Protein 2G7G (pdb70)

InterPro domains:
  IPR003012 Tetracycline transcriptional regulator, TetR [PR00400] (24-47)
  IPR003012 Tetracycline transcriptional regulator, TetR [PR00400] (76-95)
  IPR003012 Tetracycline transcriptional regulator, TetR [PR00400] (132-151)
  IPR003012 Tetracycline transcriptional regulator, TetR [PR00400] (183-197)
  IPR004111 Tetracycline repressor TetR, C-terminal [PF02909] (76-198)
  IPR009057 Homedomain-like superfamily [SSF46689] (10-67)
  IPR036271 Tetracyclin repressor-like, C-terminal domain superfamily [SSF48498] (75-203)

B-factor: mean 49.13, std 8.7, range [27.15, 95.24]

Radius of gyration: 20.01 Å; Cα contacts (8 Å, |Δi|>4): 195; chains: 1; bounding box: 58×47×39 Å

Secondary structure (DSSP, 8-state):
--HHHHHHHHHHHHHHHSS---HHHHHTTS-HHHHHTTS-HHHHHHHHHHHHHHTT---GGGGTS-HHHHHHHHHHHHHHHHHT-GGGHHHHHTS----HHHHHHHHHHHHHHHHHT--GGG--HHHHHHHHHHHHHHHHHS--------S-SSSHHHHHHHHS--TTHHHHHHHHHHHHHHHHHHHHHHHHT-

Solvent-accessible surface area: 11442 Å² total

Structure (mmCIF, N/CA/C/O backbone):
data_2G7G
#
_entry.id   2G7G
#
_cell.length_a   99.508
_cell.length_b   99.508
_cell.length_c   40.472
_cell.angle_alpha   90.00
_cell.angle_beta   90.00
_cell.angle_gamma   90.00
#
_symmetry.space_group_name_H-M   'P 41 21 2'
#
loop_
_entity.id
_entity.type
_entity.pdbx_description
1 polymer 'Rha04620, Putative Transcriptional Regulator'
2 non-polymer 'ACETIC ACID'
3 water water
#
loop_
_atom_site.group_PDB
_atom_site.id
_atom_site.type_symbol
_atom_site.label_atom_id
_atom_site.label_alt_id
_atom_site.label_comp_id
_atom_site.label_asym_id
_atom_site.label_entity_id
_atom_site.label_seq_id
_atom_site.pdbx_PDB_ins_code
_atom_site.Cartn_x
_atom_site.Cartn_y
_atom_site.Cartn_z
_atom_site.occupancy
_atom_site.B_iso_or_equiv
_atom_site.auth_seq_id
_atom_site.auth_comp_id
_atom_site.auth_asym_id
_atom_site.auth_atom_id
_atom_site.pdbx_PDB_model_num
ATOM 1 N N . LEU A 1 11 ? 4.915 18.285 24.544 1.00 62.81 9 LEU A N 1
ATOM 2 C CA . LEU A 1 11 ? 4.784 19.106 23.288 1.00 61.99 9 LEU A CA 1
ATOM 3 C C . LEU A 1 11 ? 4.879 20.611 23.527 1.00 61.95 9 LEU A C 1
ATOM 4 O O . LEU A 1 11 ? 3.897 21.286 23.884 1.00 61.37 9 LEU A O 1
ATOM 9 N N . ASP A 1 12 ? 6.074 21.132 23.308 1.00 61.26 10 ASP A N 1
ATOM 10 C CA . ASP A 1 12 ? 6.281 22.553 23.338 1.00 61.77 10 ASP A CA 1
ATOM 11 C C . ASP A 1 12 ? 7.028 22.886 22.066 1.00 60.65 10 ASP A C 1
ATOM 12 O O . ASP A 1 12 ? 7.239 22.011 21.226 1.00 60.35 10 ASP A O 1
ATOM 17 N N . ARG A 1 13 ? 7.446 24.137 21.939 1.00 60.01 11 ARG A N 1
ATOM 18 C CA . ARG A 1 13 ? 8.123 24.609 20.735 1.00 59.71 11 ARG A CA 1
ATOM 19 C C . ARG A 1 13 ? 9.459 23.888 20.533 1.00 59.28 11 ARG A C 1
ATOM 20 O O . ARG A 1 13 ? 9.802 23.489 19.416 1.00 58.33 11 ARG A O 1
ATOM 28 N N . GLU A 1 14 ? 10.191 23.688 21.623 1.00 58.67 12 GLU A N 1
ATOM 29 C CA . GLU A 1 14 ? 11.467 22.988 21.568 1.00 59.32 12 GLU A CA 1
ATOM 30 C C . GLU A 1 14 ? 11.339 21.566 21.016 1.00 57.26 12 GLU A C 1
ATOM 31 O O . GLU A 1 14 ? 12.157 21.153 20.199 1.00 57.20 12 GLU A O 1
ATOM 37 N N . ARG A 1 15 ? 10.325 20.823 21.450 1.00 55.85 13 ARG A N 1
ATOM 38 C CA . ARG A 1 15 ? 10.107 19.444 20.952 1.00 55.44 13 ARG A CA 1
ATOM 39 C C . ARG A 1 15 ? 9.642 19.388 19.461 1.00 53.51 13 ARG A C 1
ATOM 40 O O . ARG A 1 15 ? 9.934 18.429 18.720 1.00 52.51 13 ARG A O 1
ATOM 48 N N . ILE A 1 16 ? 8.904 20.414 19.043 1.00 51.35 14 ILE A N 1
ATOM 49 C CA . ILE A 1 16 ? 8.524 20.554 17.636 1.00 49.50 14 ILE A CA 1
ATOM 50 C C . ILE A 1 16 ? 9.781 20.841 16.830 1.00 48.71 14 ILE A C 1
ATOM 51 O O . ILE A 1 16 ? 10.017 20.209 15.809 1.00 48.34 14 ILE A O 1
ATOM 56 N N . ALA A 1 17 ? 10.586 21.798 17.293 1.00 48.16 15 ALA A N 1
ATOM 57 C CA . ALA A 1 17 ? 11.819 22.175 16.594 1.00 47.68 15 ALA A CA 1
ATOM 58 C C . ALA A 1 17 ? 12.752 20.975 16.399 1.00 48.17 15 ALA 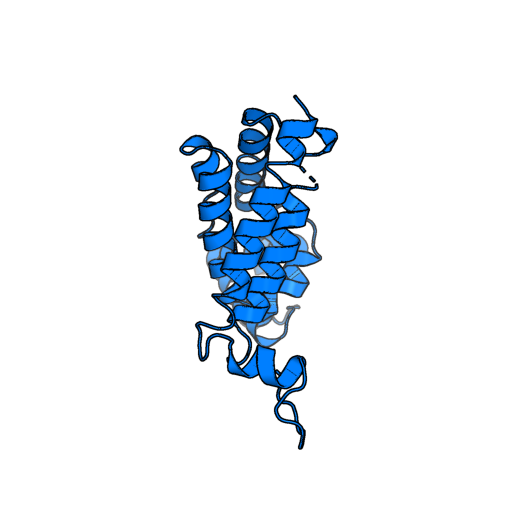A C 1
ATOM 59 O O . ALA A 1 17 ? 13.319 20.774 15.325 1.00 47.18 15 ALA A O 1
ATOM 61 N N . GLU A 1 18 ? 12.874 20.176 17.459 1.00 48.75 16 GLU A N 1
ATOM 62 C CA . GLU A 1 18 ? 13.658 18.947 17.482 1.00 49.32 16 GLU A CA 1
ATOM 63 C C . GLU A 1 18 ? 13.259 17.910 16.434 1.00 47.34 16 GLU A C 1
ATOM 64 O O . GLU A 1 18 ? 14.099 17.421 15.676 1.00 47.33 16 GLU A O 1
ATOM 70 N N . ALA A 1 19 ? 11.992 17.535 16.438 1.00 45.84 17 ALA A N 1
ATOM 71 C CA . ALA A 1 19 ? 11.468 16.533 15.518 1.00 45.28 17 ALA A CA 1
ATOM 72 C C . ALA A 1 19 ? 11.530 17.036 14.073 1.00 44.36 17 ALA A C 1
ATOM 73 O O . ALA A 1 19 ? 11.807 16.273 13.146 1.00 42.99 17 ALA A O 1
ATOM 75 N N . ALA A 1 20 ? 11.264 18.323 13.885 1.00 43.90 18 ALA A N 1
ATOM 76 C CA . ALA A 1 20 ? 11.288 18.894 12.512 1.00 43.42 18 ALA A CA 1
ATOM 77 C C . ALA A 1 20 ? 12.710 18.842 11.917 1.00 43.58 18 ALA A C 1
ATOM 78 O O . ALA A 1 20 ? 12.893 18.430 10.777 1.00 42.93 18 ALA A O 1
ATOM 80 N N . LEU A 1 21 ? 13.702 19.234 12.710 1.00 43.94 19 LEU A N 1
ATOM 81 C CA . LEU A 1 21 ? 15.112 19.196 12.289 1.00 45.66 19 LEU A CA 1
ATOM 82 C C . LEU A 1 21 ? 15.626 17.782 12.012 1.00 46.78 19 LEU A C 1
ATOM 83 O O . LEU A 1 21 ? 16.460 17.586 11.120 1.00 47.70 19 LEU A O 1
ATOM 88 N N . GLU A 1 22 ? 15.143 16.811 12.794 1.00 47.40 20 GLU A N 1
ATOM 89 C CA . GLU A 1 22 ? 15.381 15.400 12.544 1.00 48.03 20 GLU A CA 1
ATOM 90 C C . GLU A 1 22 ? 14.852 14.988 11.165 1.00 46.57 20 GLU A C 1
ATOM 91 O O . GLU A 1 22 ? 15.526 14.272 10.422 1.00 45.94 20 GLU A O 1
ATOM 97 N N . LEU A 1 23 ? 13.635 15.408 10.813 1.00 45.23 21 LEU A N 1
ATOM 98 C CA . LEU A 1 23 ? 13.124 15.091 9.479 1.00 44.49 21 LEU A CA 1
ATOM 99 C C . LEU A 1 23 ? 13.931 15.809 8.393 1.00 43.52 21 LEU A C 1
ATOM 100 O O . LEU A 1 23 ? 14.283 15.233 7.362 1.00 43.71 21 LEU A O 1
ATOM 105 N N . VAL A 1 24 ?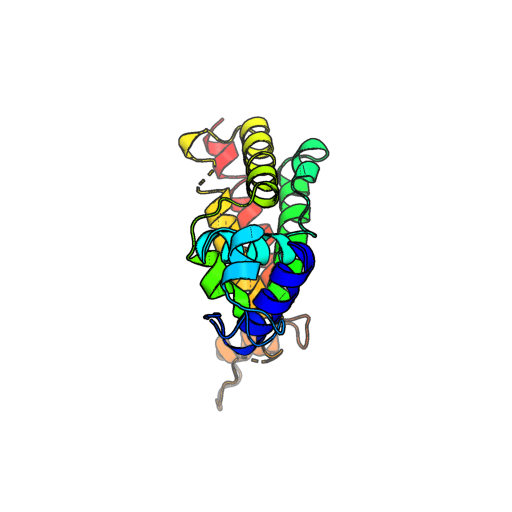 14.225 17.075 8.627 1.00 43.88 22 VAL A N 1
ATOM 106 C CA . VAL A 1 24 ? 15.005 17.842 7.657 1.00 43.26 22 VAL A CA 1
ATOM 107 C C . VAL A 1 24 ? 16.401 17.196 7.477 1.00 44.25 22 VAL A C 1
ATOM 108 O O . VAL A 1 24 ? 16.874 17.100 6.357 1.00 43.98 22 VAL A O 1
ATOM 112 N N . ASP A 1 25 ? 17.017 16.723 8.573 1.00 46.29 23 ASP A N 1
ATOM 113 C CA . ASP A 1 25 ? 18.344 16.037 8.519 1.00 47.82 23 ASP A CA 1
ATOM 114 C C . ASP A 1 25 ? 18.318 14.829 7.591 1.00 48.49 23 ASP A C 1
ATOM 115 O O . ASP A 1 25 ? 19.263 14.573 6.833 1.00 48.66 23 ASP A O 1
ATOM 120 N N . ARG A 1 26 ? 17.223 14.092 7.651 1.00 49.20 24 ARG A N 1
ATOM 121 C CA . ARG A 1 26 ? 17.049 12.896 6.851 1.00 50.51 24 ARG A CA 1
ATOM 122 C C . ARG A 1 26 ? 16.692 13.203 5.405 1.00 50.85 24 ARG A C 1
ATOM 123 O O . ARG A 1 26 ? 17.306 12.629 4.491 1.00 51.45 24 ARG A O 1
ATOM 131 N N . ASP A 1 27 ? 15.731 14.105 5.176 1.00 50.07 25 ASP A N 1
ATOM 132 C CA . ASP A 1 27 ? 15.179 14.288 3.825 1.00 49.73 25 ASP A CA 1
ATOM 133 C C . ASP A 1 27 ? 15.462 15.631 3.152 1.00 49.10 25 ASP A C 1
ATOM 134 O O . ASP A 1 27 ? 15.152 15.786 1.978 1.00 49.26 25 ASP A O 1
ATOM 139 N N . GLY A 1 28 ? 15.970 16.622 3.880 1.00 48.33 26 GLY A N 1
ATOM 140 C CA . GLY A 1 28 ? 16.150 17.970 3.285 1.00 47.51 26 GLY A CA 1
ATOM 141 C C . GLY A 1 28 ? 14.938 18.895 3.386 1.00 47.32 26 GLY A C 1
ATOM 142 O O . GLY A 1 28 ? 15.028 20.091 3.045 1.00 46.68 26 GLY A O 1
ATOM 143 N N . ASP A 1 29 ? 13.808 18.340 3.834 1.00 46.30 27 ASP A N 1
ATOM 144 C CA . ASP A 1 29 ? 12.580 19.101 4.047 1.00 47.53 27 ASP A CA 1
ATOM 145 C C . ASP A 1 29 ? 11.684 18.255 4.941 1.00 47.84 27 ASP A C 1
ATOM 146 O O . ASP A 1 29 ? 12.039 17.117 5.269 1.00 47.15 27 ASP A O 1
ATOM 151 N N . PHE A 1 30 ? 10.540 18.819 5.342 1.00 47.26 28 PHE A N 1
ATOM 152 C CA . PHE A 1 30 ? 9.539 18.103 6.141 1.00 46.55 28 PHE A CA 1
ATOM 153 C C . PHE A 1 30 ? 8.145 18.483 5.631 1.00 46.61 28 PHE A C 1
ATOM 154 O O . PHE A 1 30 ? 7.968 19.526 4.993 1.00 45.97 28 PHE A O 1
ATOM 162 N N A ARG A 1 31 ? 7.168 17.623 5.897 0.50 46.64 29 ARG A N 1
ATOM 163 N N B ARG A 1 31 ? 7.182 17.610 5.917 0.50 46.62 29 ARG A N 1
ATOM 164 C CA A ARG A 1 31 ? 5.763 17.940 5.656 0.50 46.62 29 ARG A CA 1
ATOM 165 C CA B ARG A 1 31 ? 5.761 17.853 5.677 0.50 46.65 29 ARG A CA 1
ATOM 166 C C A ARG A 1 31 ? 5.006 17.871 6.973 0.50 46.10 29 ARG A C 1
ATOM 167 C C B ARG A 1 31 ? 5.058 17.906 7.030 0.50 46.08 29 ARG A C 1
ATOM 168 O O A ARG A 1 31 ? 5.232 16.970 7.783 0.50 45.88 29 ARG A O 1
ATOM 169 O O B ARG A 1 31 ? 5.377 17.124 7.933 0.50 45.78 29 ARG A O 1
ATOM 192 N N . PRO A 1 33 ? 1.993 16.944 8.187 1.00 47.88 31 PRO A N 1
ATOM 193 C CA .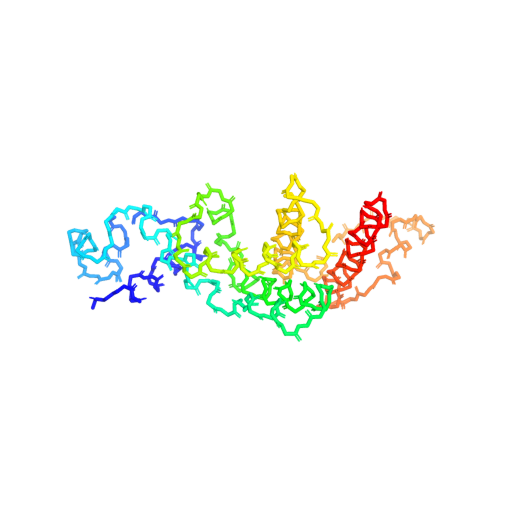 PRO A 1 33 ? 1.406 15.656 8.671 1.00 48.57 31 PRO A CA 1
ATOM 194 C C . PRO A 1 33 ? 2.421 14.625 9.101 1.00 49.41 31 PRO A C 1
ATOM 195 O O . PRO A 1 33 ? 2.188 13.908 10.062 1.00 49.32 31 PRO A O 1
ATOM 199 N N A ASP A 1 34 ? 3.550 14.553 8.399 0.50 50.11 32 ASP A N 1
ATOM 200 N N B ASP A 1 34 ? 3.545 14.549 8.390 0.50 49.93 32 ASP A N 1
ATOM 201 C CA A ASP A 1 34 ? 4.607 13.623 8.769 0.50 50.74 32 ASP A CA 1
ATOM 202 C CA B ASP A 1 34 ? 4.627 13.640 8.759 0.50 50.38 32 ASP A CA 1
ATOM 203 C C A ASP A 1 34 ? 5.278 14.060 10.069 0.50 50.41 32 ASP A C 1
ATOM 204 C C B ASP A 1 34 ? 5.265 14.064 10.072 0.50 50.21 32 ASP A C 1
ATOM 205 O O A ASP A 1 34 ? 5.624 13.224 10.912 0.50 50.39 32 ASP A O 1
ATOM 206 O O B ASP A 1 34 ? 5.579 13.224 10.925 0.50 50.19 32 ASP A O 1
ATOM 215 N N . LEU A 1 35 ? 5.442 15.372 10.239 1.00 49.87 33 LEU A N 1
ATOM 216 C CA . LEU A 1 35 ? 5.960 15.918 11.484 1.00 49.30 33 LEU A CA 1
ATOM 217 C C . LEU A 1 35 ? 5.031 15.560 12.657 1.00 50.08 33 LEU A C 1
ATOM 218 O O . LEU A 1 35 ? 5.505 15.140 13.714 1.00 49.35 33 LEU A O 1
ATOM 223 N N . ALA A 1 36 ? 3.724 15.713 12.447 1.00 51.02 34 ALA A N 1
ATOM 224 C CA . ALA A 1 36 ? 2.702 15.393 13.458 1.00 52.90 34 ALA A CA 1
ATOM 225 C C . ALA A 1 36 ? 2.741 13.911 13.834 1.00 54.33 34 ALA A C 1
ATOM 226 O O . ALA A 1 36 ? 2.683 13.567 15.010 1.00 54.26 34 ALA A O 1
ATOM 228 N N . ARG A 1 37 ? 2.864 13.054 12.823 1.00 55.97 35 ARG A N 1
ATOM 229 C CA . ARG A 1 37 ? 3.024 11.618 13.018 1.00 58.31 35 ARG A CA 1
ATOM 230 C C . ARG A 1 37 ? 4.215 11.272 13.912 1.00 58.75 35 ARG A C 1
ATOM 231 O O . ARG A 1 37 ? 4.072 10.489 14.872 1.00 59.68 35 ARG A O 1
ATOM 239 N N A HIS A 1 38 ? 5.367 11.878 13.639 0.50 58.54 36 HIS A N 1
ATOM 240 N N B HIS A 1 38 ? 5.376 11.846 13.595 0.50 58.73 36 HIS A N 1
ATOM 241 C CA A HIS A 1 38 ? 6.576 11.635 14.435 0.50 58.41 36 HIS A CA 1
ATOM 242 C CA B HIS A 1 38 ? 6.596 11.695 14.398 0.50 58.83 36 HIS A CA 1
ATOM 243 C C A HIS A 1 38 ? 6.551 12.231 15.851 0.50 58.54 36 HIS A C 1
ATOM 244 C C B HIS A 1 38 ? 6.334 12.023 15.876 0.50 58.72 36 HIS A C 1
ATOM 245 O O A HIS A 1 38 ? 7.417 11.919 16.682 0.50 58.81 36 HIS A O 1
ATOM 246 O O B HIS A 1 38 ? 6.792 11.305 16.773 0.50 58.93 36 HIS A O 1
ATOM 259 N N . LEU A 1 39 ? 5.565 13.090 16.112 1.00 58.43 37 LEU A N 1
ATOM 260 C CA . LEU A 1 39 ? 5.309 13.619 17.447 1.00 58.02 37 LEU A CA 1
ATOM 261 C C . LEU A 1 39 ? 4.115 12.950 18.133 1.00 58.08 37 LEU A C 1
ATOM 262 O O . LEU A 1 39 ? 3.727 13.346 19.242 1.00 58.23 37 LEU A O 1
ATOM 267 N N . ASN A 1 40 ? 3.548 11.950 17.463 1.00 57.33 38 ASN A N 1
ATOM 268 C CA . ASN A 1 40 ? 2.285 11.317 17.847 1.00 57.16 38 ASN A CA 1
ATOM 269 C C . ASN A 1 40 ? 1.175 12.322 18.174 1.00 55.64 38 ASN A C 1
ATOM 270 O O . ASN A 1 40 ? 0.533 12.214 19.219 1.00 55.76 38 ASN A O 1
ATOM 275 N N . VAL A 1 41 ? 0.949 13.298 17.294 1.00 53.17 39 VAL A N 1
ATOM 276 C CA . VAL A 1 41 ? -0.112 14.296 17.508 1.00 51.08 39 VAL A CA 1
ATOM 277 C C . VAL A 1 41 ? -0.866 14.597 16.208 1.00 50.57 39 VAL A C 1
ATOM 278 O O . VAL A 1 41 ? -0.529 14.067 15.143 1.00 49.95 39 VAL A O 1
ATOM 282 N N A GLN A 1 42 ? -1.895 15.430 16.285 0.50 49.88 40 GLN A N 1
ATOM 283 N N B GLN A 1 42 ? -1.906 15.427 16.331 0.50 49.42 40 GLN A N 1
ATOM 284 C CA A GLN A 1 42 ? -2.508 15.931 15.065 0.50 49.51 40 GLN A CA 1
ATOM 285 C CA B GLN A 1 42 ? -2.590 16.044 15.196 0.50 48.62 40 GLN A CA 1
ATOM 286 C C A GLN A 1 42 ? -1.895 17.300 14.748 0.50 48.81 40 GLN A C 1
ATOM 287 C C B GLN A 1 42 ? -1.708 17.219 14.711 0.50 48.21 40 GLN A C 1
ATOM 288 O O A GLN A 1 42 ? -1.402 17.991 15.647 0.50 48.24 40 GLN A O 1
ATOM 289 O O B GLN A 1 42 ? -0.843 17.695 15.457 0.50 47.36 40 GLN A O 1
ATOM 300 N N . VAL A 1 43 ? -1.909 17.665 13.468 1.00 47.71 41 VAL A N 1
ATOM 301 C CA . VAL A 1 43 ? -1.287 18.906 12.986 1.00 46.90 41 VAL A CA 1
ATOM 302 C C . VAL A 1 43 ? -1.819 20.059 13.814 1.00 47.14 41 VAL A C 1
ATOM 303 O O . VAL A 1 43 ? -1.079 20.967 14.216 1.00 45.88 41 VAL A O 1
ATOM 307 N N . SER A 1 44 ? -3.122 19.992 14.090 1.00 47.18 42 SER A N 1
ATOM 308 C CA . SER A 1 44 ? -3.779 20.873 15.051 1.00 48.23 42 SER A CA 1
ATOM 309 C C . SER A 1 44 ? -2.951 21.244 16.275 1.00 47.69 42 SER A C 1
ATOM 310 O O . SER A 1 44 ? -2.866 22.424 16.665 1.00 47.86 42 SER A O 1
ATOM 313 N N . SER A 1 45 ? -2.368 20.232 16.895 1.00 48.54 43 SER A N 1
ATOM 314 C CA . SER A 1 45 ? -1.624 20.435 18.138 1.00 49.77 43 SER A CA 1
ATOM 315 C C . SER A 1 45 ? -0.353 21.250 17.866 1.00 49.75 43 SER A C 1
ATOM 316 O O . SER A 1 45 ? 0.032 22.114 18.660 1.00 50.36 43 SER A O 1
ATOM 319 N N . ILE A 1 46 ? 0.271 20.996 16.719 1.00 49.44 44 ILE A N 1
ATOM 320 C CA . ILE A 1 46 ? 1.428 21.783 16.307 1.00 49.17 44 ILE A CA 1
ATOM 321 C C . ILE A 1 46 ? 1.054 23.265 16.145 1.00 49.86 44 ILE A C 1
ATOM 322 O O . ILE A 1 46 ? 1.754 24.129 16.665 1.00 49.34 44 ILE A O 1
ATOM 327 N N . TYR A 1 47 ? -0.064 23.535 15.464 1.00 51.39 45 TYR A N 1
ATOM 328 C CA . TYR A 1 47 ? -0.500 24.898 15.134 1.00 53.51 45 TYR A CA 1
ATOM 329 C C . TYR A 1 47 ? -0.740 25.764 16.376 1.00 55.22 45 TYR A C 1
ATOM 330 O O . TYR A 1 47 ? -0.687 26.995 16.294 1.00 56.27 45 TYR A O 1
ATOM 339 N N . HIS A 1 48 ? -0.984 25.124 17.518 1.00 56.96 46 HIS A N 1
ATOM 340 C CA . HIS A 1 48 ? -1.155 25.834 18.782 1.00 58.50 46 HIS A CA 1
ATOM 341 C C . HIS A 1 48 ? 0.155 26.363 19.343 1.00 59.20 46 HIS A C 1
ATOM 342 O O . HIS A 1 48 ? 0.145 27.278 20.183 1.00 59.41 46 HIS A O 1
ATOM 349 N N . HIS A 1 49 ? 1.277 25.798 18.901 1.00 58.66 47 HIS A N 1
ATOM 350 C CA . HIS A 1 49 ? 2.575 26.294 19.335 1.00 59.60 47 HIS A CA 1
ATOM 351 C C . HIS A 1 49 ? 3.277 27.092 18.272 1.00 58.95 47 HIS A C 1
ATOM 352 O O . HIS A 1 49 ? 4.132 27.905 18.588 1.00 58.69 47 HIS A O 1
ATOM 359 N N . ALA A 1 50 ? 2.914 26.847 17.017 1.00 58.66 48 ALA A N 1
ATOM 360 C CA . ALA A 1 50 ? 3.627 27.406 15.885 1.00 58.93 48 ALA A CA 1
ATOM 361 C C . ALA A 1 50 ? 2.701 27.399 14.690 1.00 59.19 48 ALA A C 1
ATOM 362 O O . ALA A 1 50 ? 2.452 26.345 14.117 1.00 60.22 48 ALA A O 1
ATOM 364 N N . LYS A 1 51 ? 2.225 28.573 14.289 1.00 59.31 49 LYS A N 1
ATOM 365 C CA . LYS A 1 51 ? 1.184 28.637 13.257 1.00 59.97 49 LYS A CA 1
ATOM 366 C C . LYS A 1 51 ? 1.715 28.481 11.839 1.00 58.74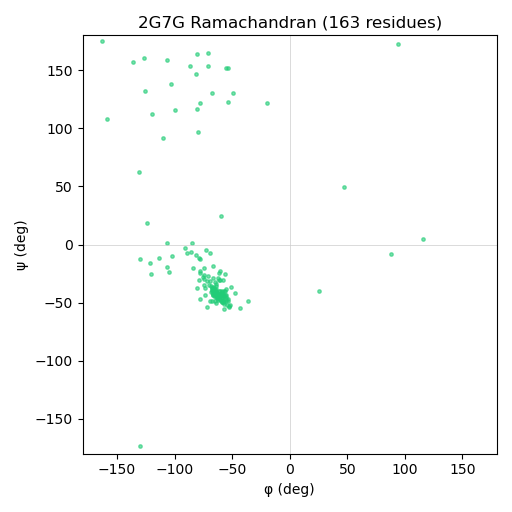 49 LYS A C 1
ATOM 367 O O . LYS A 1 51 ? 2.220 29.422 11.213 1.00 59.65 49 LYS A O 1
ATOM 373 N N . GLY A 1 52 ? 1.633 27.256 11.353 1.00 56.95 50 GLY A N 1
ATOM 374 C CA . GLY A 1 52 ? 1.939 26.978 9.983 1.00 53.86 50 GLY A CA 1
ATOM 375 C C . GLY A 1 52 ? 3.364 26.555 9.757 1.00 52.60 50 GLY A C 1
ATOM 376 O O . GLY A 1 52 ? 4.229 26.603 10.661 1.00 51.69 50 GLY A O 1
ATOM 377 N N . ARG A 1 53 ? 3.591 26.150 8.528 1.00 50.83 51 ARG A N 1
ATOM 378 C CA . ARG A 1 53 ? 4.875 25.715 8.070 1.00 49.67 51 ARG A CA 1
ATOM 379 C C . ARG A 1 53 ? 6.021 26.748 8.294 1.00 48.98 51 ARG A C 1
ATOM 380 O O . ARG A 1 53 ? 7.114 26.369 8.733 1.00 47.06 51 ARG A O 1
ATOM 388 N N . ALA A 1 54 ? 5.759 28.024 7.974 1.00 46.95 52 ALA A N 1
ATOM 389 C CA . ALA A 1 54 ? 6.764 29.082 8.074 1.00 45.53 52 ALA A CA 1
ATOM 390 C C . ALA A 1 54 ? 7.281 29.180 9.515 1.00 44.59 52 ALA A C 1
ATOM 391 O O . ALA A 1 54 ? 8.492 29.296 9.730 1.00 44.06 52 ALA A O 1
ATOM 393 N N . ALA A 1 55 ? 6.362 29.104 10.482 1.00 42.94 53 ALA A N 1
ATOM 394 C CA . ALA A 1 55 ? 6.705 29.125 11.894 1.00 42.64 53 ALA A CA 1
ATOM 395 C C . ALA A 1 55 ? 7.561 27.922 12.275 1.00 42.02 53 ALA A C 1
ATOM 396 O O . ALA A 1 55 ? 8.522 28.085 13.003 1.00 40.68 53 ALA A O 1
ATOM 398 N N . VAL A 1 56 ? 7.227 26.736 11.766 1.00 40.75 54 VAL A N 1
ATOM 399 C CA . VAL A 1 56 ? 8.039 25.530 12.059 1.00 41.20 54 VAL A CA 1
ATOM 400 C C . VAL A 1 56 ? 9.436 25.624 11.403 1.00 40.59 54 VAL A C 1
ATOM 401 O O . VAL A 1 56 ? 10.447 25.269 12.011 1.00 40.44 54 VAL A O 1
ATOM 405 N N . VAL A 1 57 ? 9.506 26.152 10.181 1.00 40.56 55 VAL A N 1
ATOM 406 C CA . VAL A 1 57 ? 10.827 26.395 9.561 1.00 40.23 55 VAL A CA 1
ATOM 407 C C . VAL A 1 57 ? 11.713 27.317 10.416 1.00 40.54 55 VAL A C 1
ATOM 408 O O . VAL A 1 57 ? 12.931 27.079 10.563 1.00 40.32 55 VAL A O 1
ATOM 412 N N . GLU A 1 58 ? 11.122 28.382 10.952 1.00 39.56 56 GLU A N 1
ATOM 413 C CA . GLU A 1 58 ? 11.872 29.290 11.838 1.00 40.84 56 GLU A CA 1
ATOM 414 C C . GLU A 1 58 ? 12.320 28.620 13.155 1.00 41.61 56 GLU A C 1
ATOM 415 O O . GLU A 1 58 ? 13.408 28.908 13.692 1.00 41.29 56 GLU A O 1
ATOM 421 N N . LEU A 1 59 ? 11.516 27.675 13.643 1.00 41.88 57 LEU A N 1
ATOM 422 C CA . LEU A 1 59 ? 11.903 26.885 14.823 1.00 42.33 57 LEU A CA 1
ATOM 423 C C . LEU A 1 59 ? 13.093 25.975 14.485 1.00 41.87 57 LEU A C 1
ATOM 424 O O . LEU A 1 59 ? 14.020 25.783 15.305 1.00 41.75 57 LEU A O 1
ATOM 429 N N . VAL A 1 60 ? 13.061 25.402 13.291 1.00 41.86 58 VAL A N 1
ATOM 430 C CA . VAL A 1 60 ? 14.208 24.634 12.788 1.00 42.00 58 VAL A CA 1
ATOM 431 C C . VAL A 1 60 ? 15.455 25.535 12.734 1.00 42.43 58 VAL A C 1
ATOM 432 O O . VAL A 1 60 ? 16.559 25.151 13.235 1.00 41.97 58 VAL A O 1
ATOM 436 N N . ARG A 1 61 ? 15.285 26.714 12.127 1.00 41.38 59 ARG A N 1
ATOM 437 C CA . ARG A 1 61 ? 16.378 27.649 12.006 1.00 42.97 59 ARG A CA 1
ATOM 438 C C . ARG A 1 61 ? 16.948 27.950 13.406 1.00 44.57 59 ARG A C 1
ATOM 439 O O . ARG A 1 61 ? 18.164 27.839 13.638 1.00 44.49 59 ARG A O 1
ATOM 447 N N . HIS A 1 62 ? 16.049 28.256 14.339 1.00 45.64 60 HIS A N 1
ATOM 448 C CA . HIS A 1 62 ? 16.423 28.570 15.714 1.00 47.33 60 HIS A CA 1
ATOM 449 C C . HIS A 1 62 ? 17.281 27.470 16.327 1.00 47.56 60 HIS A C 1
ATOM 450 O O . HIS A 1 62 ? 18.328 27.753 16.893 1.00 47.30 60 HIS A O 1
ATOM 457 N N . ARG A 1 63 ? 16.847 26.216 16.187 1.00 47.79 61 ARG A N 1
ATOM 458 C CA . ARG A 1 63 ? 17.572 25.097 16.734 1.00 49.73 61 ARG A CA 1
ATOM 459 C C . ARG A 1 63 ? 18.961 24.894 16.119 1.00 50.52 61 ARG A C 1
ATOM 460 O O . ARG A 1 63 ? 19.900 24.480 16.822 1.00 50.80 61 ARG A O 1
ATOM 468 N N . VAL A 1 64 ? 19.109 25.194 14.829 1.00 50.14 62 VAL A N 1
ATOM 469 C CA . VAL A 1 64 ? 20.410 25.075 14.172 1.00 50.46 62 VAL A CA 1
ATOM 470 C C . VAL A 1 64 ? 21.352 26.192 14.609 1.00 51.79 62 VAL A C 1
ATOM 471 O O . VAL A 1 64 ? 22.531 25.940 14.858 1.00 52.83 62 VAL A O 1
ATOM 475 N N . VAL A 1 65 ? 20.851 27.419 14.689 1.00 51.88 63 VAL A N 1
ATOM 476 C CA . VAL A 1 65 ? 21.735 28.565 14.860 1.00 53.56 63 VAL A CA 1
ATOM 477 C C . VAL A 1 65 ? 21.924 29.018 16.326 1.00 54.80 63 VAL A C 1
ATOM 478 O O . VAL A 1 65 ? 22.501 30.088 16.576 1.00 54.46 63 VAL A O 1
ATOM 482 N N A ARG A 1 66 ? 21.432 28.219 17.278 0.50 55.54 64 ARG A N 1
ATOM 483 N N B ARG A 1 66 ? 21.443 28.192 17.250 0.50 55.33 64 ARG A N 1
ATOM 484 C CA A ARG A 1 66 ? 21.482 28.576 18.710 0.50 56.73 64 ARG A CA 1
ATOM 485 C CA B ARG A 1 66 ? 21.483 28.467 18.680 0.50 56.39 64 ARG A CA 1
ATOM 486 C C A ARG A 1 66 ? 22.895 28.882 19.189 0.50 56.95 64 ARG A C 1
ATOM 487 C C B ARG A 1 66 ? 22.873 28.884 19.134 0.50 56.71 64 ARG A C 1
ATOM 488 O O A ARG A 1 66 ? 23.095 29.812 19.975 0.50 57.54 64 ARG A O 1
ATOM 489 O O B ARG A 1 66 ? 23.033 29.892 19.828 0.50 57.30 64 ARG A O 1
ATOM 504 N N . GLU A 1 67 ? 23.867 28.114 18.704 1.00 56.92 65 GLU A N 1
ATOM 505 C CA . GLU A 1 67 ? 25.256 28.298 19.093 1.00 57.83 65 GLU A CA 1
ATOM 506 C C . GLU A 1 67 ? 25.945 29.545 18.542 1.00 57.38 65 GLU A C 1
ATOM 507 O O . GLU A 1 67 ? 27.024 29.921 19.025 1.00 58.03 65 GLU A O 1
ATOM 513 N N . ILE A 1 68 ? 25.349 30.183 17.536 1.00 56.35 66 ILE A N 1
ATOM 514 C CA . ILE A 1 68 ? 25.999 31.310 16.874 1.00 55.12 66 ILE A CA 1
ATOM 515 C C . ILE A 1 68 ? 25.794 32.545 17.734 1.00 55.21 66 ILE A C 1
ATOM 516 O O . ILE A 1 68 ? 24.662 32.954 17.958 1.00 54.92 66 ILE A O 1
ATOM 521 N N . ASP A 1 69 ? 26.886 33.119 18.240 1.00 55.16 67 ASP A N 1
ATOM 522 C CA . ASP A 1 69 ? 26.830 34.341 19.041 1.00 55.61 67 ASP A CA 1
ATOM 523 C C . ASP A 1 69 ? 27.200 35.514 18.132 1.00 55.67 67 ASP A C 1
ATOM 524 O O . ASP A 1 69 ? 28.323 35.570 17.601 1.00 56.65 67 ASP A O 1
ATOM 529 N N . GLY A 1 70 ? 26.231 36.409 17.919 1.00 53.92 68 GLY A N 1
ATOM 530 C CA . GLY A 1 70 ? 26.453 37.661 17.220 1.00 50.88 68 GLY A CA 1
ATOM 531 C C . GLY A 1 70 ? 26.996 38.734 18.139 1.00 49.55 68 GLY A C 1
ATOM 532 O O . GLY A 1 70 ? 27.617 39.696 17.673 1.00 48.74 68 GLY A O 1
ATOM 533 N N . SER A 1 71 ? 26.810 38.554 19.453 1.00 47.71 69 SER A N 1
ATOM 534 C CA . SER A 1 71 ? 27.192 39.595 20.408 1.00 46.36 69 SER A CA 1
ATOM 535 C C . SER A 1 71 ? 28.713 39.780 20.528 1.00 45.21 69 SER A C 1
ATOM 536 O O . SER A 1 71 ? 29.177 40.734 21.148 1.00 44.33 69 SER A O 1
ATOM 539 N N . ALA A 1 72 ? 29.484 38.899 19.887 1.00 43.26 70 ALA A N 1
ATOM 540 C CA . ALA A 1 72 ? 30.927 39.092 19.805 1.00 42.69 70 ALA A CA 1
ATOM 541 C C . ALA A 1 72 ? 31.256 40.426 19.078 1.00 42.53 70 ALA A C 1
ATOM 542 O O . ALA A 1 72 ? 32.278 41.069 19.365 1.00 40.93 70 ALA A O 1
ATOM 544 N N . PHE A 1 73 ? 30.382 40.821 18.158 1.00 41.98 71 PHE A N 1
ATOM 545 C CA . PHE A 1 73 ? 30.491 42.136 17.530 1.00 44.43 71 PHE A CA 1
ATOM 546 C C . PHE A 1 73 ? 30.494 43.302 18.546 1.00 45.21 71 PHE A C 1
ATOM 547 O O . PHE A 1 73 ? 31.066 44.373 18.247 1.00 46.76 71 PHE A O 1
ATOM 555 N N . GLU A 1 74 ? 29.899 43.108 19.735 1.00 44.34 72 GLU A N 1
ATOM 556 C CA . GLU A 1 74 ? 29.944 44.129 20.784 1.00 45.92 72 GLU A CA 1
ATOM 557 C C . GLU A 1 74 ? 31.229 44.133 21.599 1.00 45.44 72 GLU A C 1
ATOM 558 O O . GLU A 1 74 ? 31.452 45.051 22.410 1.00 47.00 72 GLU A O 1
ATOM 564 N N . ARG A 1 75 ? 32.078 43.127 21.419 1.00 44.22 73 ARG A N 1
ATOM 565 C CA . ARG A 1 75 ? 33.177 42.912 22.368 1.00 43.51 73 ARG A CA 1
ATOM 566 C C . ARG A 1 75 ? 34.547 42.961 21.722 1.00 43.42 73 ARG A C 1
ATOM 567 O O . ARG A 1 75 ? 35.555 43.054 22.405 1.00 43.96 73 ARG A O 1
ATOM 575 N N . LEU A 1 76 ? 34.579 42.854 20.405 1.00 42.83 74 LEU A N 1
ATOM 576 C CA . LEU A 1 76 ? 35.836 42.684 19.688 1.00 42.33 74 LEU A CA 1
ATOM 577 C C . LEU A 1 76 ? 35.808 43.609 18.471 1.00 41.97 74 LEU A C 1
ATOM 578 O O . LEU A 1 76 ? 34.722 43.933 17.994 1.00 40.62 74 LEU A O 1
ATOM 583 N N . PRO A 1 77 ? 36.986 43.981 17.951 1.00 42.46 75 PRO A N 1
ATOM 584 C CA . PRO A 1 77 ? 37.035 44.706 16.669 1.00 43.75 75 PRO A CA 1
ATOM 585 C C . PRO A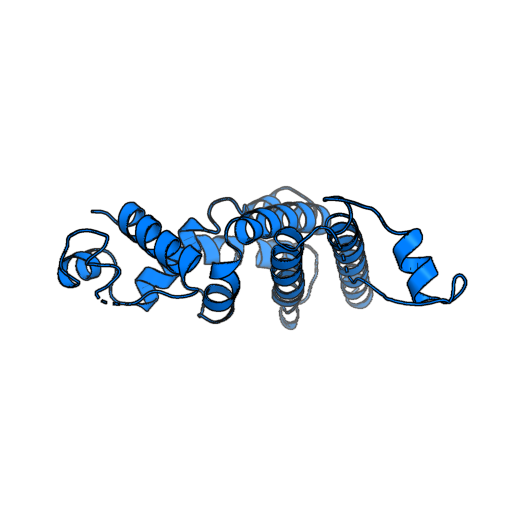 1 77 ? 36.317 43.895 15.607 1.00 44.07 75 PRO A C 1
ATOM 586 O O . PRO A 1 77 ? 36.297 42.655 15.694 1.00 44.47 75 PRO A O 1
ATOM 590 N N . TRP A 1 78 ? 35.753 44.567 14.602 1.00 44.30 76 TRP A N 1
ATOM 591 C CA . TRP A 1 78 ? 34.878 43.920 13.612 1.00 43.76 76 TRP A CA 1
ATOM 592 C C . TRP A 1 78 ? 35.478 42.673 12.971 1.00 43.13 76 TRP A C 1
ATOM 593 O O . TRP A 1 78 ? 34.746 41.730 12.697 1.00 42.43 76 TRP A O 1
ATOM 604 N N . ASP A 1 79 ? 36.785 42.655 12.725 1.00 43.02 77 ASP A N 1
ATOM 605 C CA . ASP A 1 79 ? 37.329 41.534 11.972 1.00 43.26 77 ASP A CA 1
ATOM 606 C C . ASP A 1 79 ? 37.548 40.286 12.831 1.00 42.52 77 ASP A C 1
ATOM 607 O O . ASP A 1 79 ? 37.340 39.177 12.347 1.00 41.91 77 ASP A O 1
ATOM 612 N N . GLU A 1 80 ? 37.975 40.493 14.076 1.00 41.73 78 GLU A N 1
ATOM 613 C CA . GLU A 1 80 ? 38.035 39.452 15.102 1.00 41.97 78 GLU A CA 1
ATOM 614 C C . GLU A 1 80 ? 36.643 38.898 15.432 1.00 40.10 78 GLU A C 1
ATOM 615 O O . GLU A 1 80 ? 36.482 37.689 15.523 1.00 38.89 78 GLU A O 1
ATOM 621 N N . ALA A 1 81 ? 35.637 39.777 15.577 1.00 39.88 79 ALA A N 1
ATOM 622 C CA . ALA A 1 81 ? 34.247 39.345 15.816 1.00 39.74 79 ALA A CA 1
ATOM 623 C C . ALA A 1 81 ? 33.702 38.552 14.637 1.00 39.83 79 ALA A C 1
ATOM 624 O O . ALA A 1 81 ? 32.994 37.566 14.799 1.00 37.62 79 ALA A O 1
ATOM 626 N N . PHE A 1 82 ? 34.006 39.033 13.439 1.00 41.17 80 PHE A N 1
ATOM 627 C CA . PHE A 1 82 ? 33.587 38.391 12.200 1.00 41.97 80 PHE A CA 1
ATOM 628 C C . PHE A 1 82 ? 34.146 36.966 12.156 1.00 41.70 80 PHE A C 1
ATOM 629 O O . PHE A 1 82 ? 33.447 35.993 11.846 1.00 42.20 80 PHE A O 1
ATOM 637 N N . SER A 1 83 ? 35.419 36.838 12.507 1.00 40.71 81 SER A N 1
ATOM 638 C CA . SER A 1 83 ? 36.046 35.534 12.549 1.00 40.94 81 SER A CA 1
ATOM 639 C C . SER A 1 83 ? 35.424 34.561 13.596 1.00 41.21 81 SER A C 1
ATOM 640 O O . SER A 1 83 ? 35.168 33.396 13.280 1.00 40.99 81 SER A O 1
ATOM 643 N N . GLU A 1 84 ? 35.141 35.039 14.811 1.00 39.48 82 GLU A N 1
ATOM 644 C CA . GLU A 1 84 ? 34.428 34.213 15.809 1.00 40.03 82 GLU A CA 1
ATOM 645 C C . GLU A 1 84 ? 33.023 33.801 15.372 1.00 39.46 82 GLU A C 1
ATOM 646 O O . GLU A 1 84 ? 32.652 32.653 15.538 1.00 39.33 82 GLU A O 1
ATOM 652 N N . TRP A 1 85 ? 32.247 34.769 14.886 1.00 40.72 83 TRP A N 1
ATOM 653 C CA . TRP A 1 85 ? 30.908 34.561 14.316 1.00 41.98 83 TRP A CA 1
ATOM 654 C C . TRP A 1 85 ? 30.930 33.578 13.136 1.00 42.59 83 TRP A C 1
ATOM 655 O O . TRP A 1 85 ? 30.113 32.625 13.081 1.00 42.97 83 TRP A O 1
ATOM 666 N N . ALA A 1 86 ? 31.855 33.799 12.198 1.00 41.45 84 ALA A N 1
ATOM 667 C CA . ALA A 1 86 ? 32.008 32.894 11.041 1.00 40.83 84 ALA A CA 1
ATOM 668 C C . ALA A 1 86 ? 32.284 31.444 11.427 1.00 41.23 84 ALA A C 1
ATOM 669 O O . ALA A 1 86 ? 31.689 30.518 10.856 1.00 40.59 84 ALA A O 1
ATOM 671 N N . ARG A 1 87 ? 33.185 31.239 12.392 1.00 40.92 85 ARG A N 1
ATOM 672 C CA . ARG A 1 87 ? 33.509 29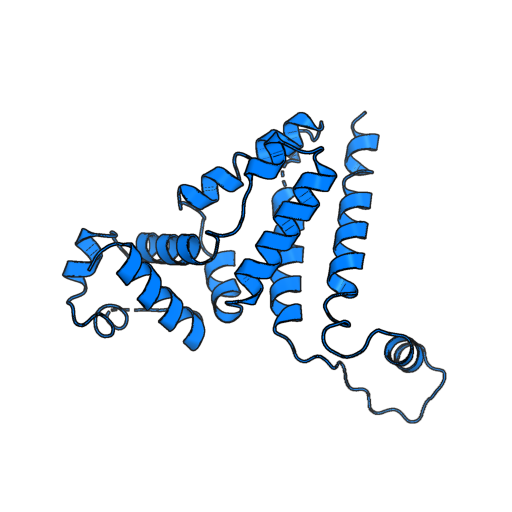.897 12.884 1.00 41.79 85 ARG A CA 1
ATOM 673 C C . ARG A 1 87 ? 32.347 29.163 13.552 1.00 42.33 85 ARG A C 1
ATOM 674 O O . ARG A 1 87 ? 32.161 27.959 13.333 1.00 43.18 85 ARG A O 1
ATOM 682 N N . SER A 1 88 ? 31.608 29.877 14.392 1.00 41.56 86 SER A N 1
ATOM 683 C CA . SER A 1 88 ? 30.385 29.381 15.000 1.00 42.77 86 SER A CA 1
ATOM 684 C C . SER A 1 88 ? 29.316 29.018 13.956 1.00 42.10 86 SER A C 1
ATOM 685 O O . SER A 1 88 ? 28.563 28.055 14.127 1.00 42.68 86 SER A O 1
ATOM 688 N N . TYR A 1 89 ? 29.217 29.838 12.934 1.00 42.55 87 TYR A N 1
ATOM 689 C CA . TYR A 1 89 ? 28.241 29.660 11.859 1.00 43.35 87 TYR A CA 1
ATOM 690 C C . TYR A 1 89 ? 28.577 28.432 11.008 1.00 43.76 87 TYR A C 1
ATOM 691 O O . TYR A 1 89 ? 27.713 27.581 10.736 1.00 42.69 87 TYR A O 1
ATOM 700 N N . ARG A 1 90 ? 29.836 28.330 10.592 1.00 42.73 88 ARG A N 1
ATOM 701 C CA . ARG A 1 90 ? 30.306 27.103 10.001 1.00 44.01 88 ARG A CA 1
ATOM 702 C C . ARG A 1 90 ? 30.022 25.862 10.835 1.00 43.81 88 ARG A C 1
ATOM 703 O O . ARG A 1 90 ? 29.496 24.887 10.303 1.00 43.94 88 ARG A O 1
ATOM 711 N N . ALA A 1 91 ? 30.404 25.878 12.117 1.00 44.32 89 ALA A N 1
ATOM 712 C CA . ALA A 1 91 ? 30.240 24.722 12.985 1.00 43.35 89 ALA A CA 1
ATOM 713 C C . ALA A 1 91 ? 28.760 24.332 13.104 1.00 43.36 89 ALA A C 1
ATOM 714 O O . ALA A 1 91 ? 28.429 23.169 12.954 1.00 44.08 89 ALA A O 1
ATOM 716 N N . ALA A 1 92 ? 27.886 25.302 13.352 1.00 42.81 90 ALA A N 1
ATOM 717 C CA . ALA A 1 92 ? 26.433 25.054 13.445 1.00 42.70 90 ALA A CA 1
ATOM 718 C C . ALA A 1 92 ? 25.861 24.358 12.201 1.00 42.14 90 ALA A C 1
ATOM 719 O O . ALA A 1 92 ? 25.188 23.318 12.304 1.00 41.53 90 ALA A O 1
ATOM 721 N N . PHE A 1 93 ? 26.133 24.924 11.016 1.00 41.84 91 PHE A N 1
ATOM 722 C CA . PHE A 1 93 ? 25.552 24.378 9.799 1.00 41.46 91 PHE A CA 1
ATOM 723 C C . PHE A 1 93 ? 26.231 23.091 9.385 1.00 42.14 91 PHE A C 1
ATOM 724 O O . PHE A 1 93 ? 25.603 22.232 8.804 1.00 41.26 91 PHE A O 1
ATOM 732 N N . SER A 1 94 ? 27.515 22.943 9.710 1.00 42.03 92 SER A N 1
ATOM 733 C CA . SER A 1 94 ? 28.205 21.708 9.363 1.00 44.17 92 SER A CA 1
ATOM 734 C C . SER A 1 94 ? 27.658 20.487 10.146 1.00 44.84 92 SER A C 1
ATOM 735 O O . SER A 1 94 ? 27.846 19.363 9.718 1.00 46.56 92 SER A O 1
ATOM 738 N N . ARG A 1 95 ? 26.947 20.702 11.245 1.00 45.89 93 ARG A N 1
ATOM 739 C CA . ARG A 1 95 ? 26.282 19.590 11.948 1.00 47.01 93 ARG A CA 1
ATOM 740 C C . ARG A 1 95 ? 24.997 19.175 11.240 1.00 47.15 93 ARG A C 1
ATOM 741 O O . ARG A 1 95 ? 24.510 18.064 11.431 1.00 46.26 93 ARG A O 1
ATOM 749 N N . HIS A 1 96 ? 24.423 20.086 10.448 1.00 46.45 94 HIS A N 1
ATOM 750 C CA . HIS A 1 96 ? 23.184 19.775 9.757 1.00 46.26 94 HIS A CA 1
ATOM 751 C C . HIS A 1 96 ? 23.247 20.124 8.283 1.00 45.58 94 HIS A C 1
ATOM 752 O O . HIS A 1 96 ? 22.461 20.946 7.816 1.00 45.58 94 HIS A O 1
ATOM 759 N N . PRO A 1 97 ? 24.166 19.469 7.534 1.00 44.73 95 PRO A N 1
ATOM 760 C CA . PRO A 1 97 ? 24.342 19.876 6.140 1.00 44.32 95 PRO A CA 1
ATOM 761 C C . PRO A 1 97 ? 23.084 19.695 5.289 1.00 43.58 95 PRO A C 1
ATOM 762 O O . PRO A 1 97 ? 22.918 20.374 4.272 1.00 42.85 95 PRO A O 1
ATOM 766 N N . THR A 1 98 ? 22.195 18.786 5.684 1.00 43.36 96 THR A N 1
ATOM 767 C CA . THR A 1 98 ? 21.005 18.537 4.857 1.00 43.71 96 THR A CA 1
ATOM 768 C C . THR A 1 98 ? 19.951 19.624 5.076 1.00 42.16 96 THR A C 1
ATOM 769 O O . THR A 1 98 ? 18.993 19.722 4.318 1.00 42.71 96 THR A O 1
ATOM 773 N N . ALA A 1 99 ? 20.146 20.448 6.102 1.00 41.59 97 ALA A N 1
ATOM 774 C CA . ALA A 1 99 ? 19.219 21.557 6.373 1.00 40.24 97 ALA A CA 1
ATOM 775 C C . ALA A 1 99 ? 19.598 22.860 5.652 1.00 40.33 97 ALA A C 1
ATOM 776 O O . ALA A 1 99 ? 18.835 23.815 5.663 1.00 40.16 97 ALA A O 1
ATOM 778 N N . ILE A 1 100 ? 20.762 22.890 5.016 1.00 40.72 98 ILE A N 1
ATOM 779 C CA . ILE A 1 100 ? 21.316 24.127 4.462 1.00 40.82 98 ILE A CA 1
ATOM 780 C C . ILE A 1 100 ? 20.446 24.656 3.335 1.00 41.54 98 ILE A C 1
ATOM 781 O O . ILE A 1 100 ? 20.083 25.825 3.341 1.00 41.77 98 ILE A O 1
ATOM 786 N N . ARG A 1 101 ? 20.073 23.799 2.382 1.00 42.14 99 ARG A N 1
ATOM 787 C CA . ARG A 1 101 ? 19.236 24.250 1.263 1.00 42.73 99 ARG A CA 1
ATOM 788 C C . ARG A 1 101 ? 17.970 24.958 1.764 1.00 42.60 99 ARG A C 1
ATOM 789 O O . ARG A 1 101 ? 17.673 26.099 1.342 1.00 43.14 99 ARG A O 1
ATOM 797 N N . LEU A 1 102 ? 17.216 24.273 2.634 1.00 42.41 100 LEU A N 1
ATOM 798 C CA . LEU A 1 102 ? 15.960 24.806 3.163 1.00 42.13 100 LEU A CA 1
ATOM 799 C C . LEU A 1 102 ? 16.181 26.153 3.861 1.00 41.95 100 LEU A C 1
ATOM 800 O O . LEU A 1 102 ? 15.484 27.141 3.606 1.00 41.08 100 LEU A O 1
ATOM 805 N N . LEU A 1 103 ? 17.172 26.209 4.742 1.00 40.91 101 LEU A N 1
ATOM 806 C CA . LEU A 1 103 ? 17.343 27.425 5.531 1.00 40.23 101 LEU A CA 1
ATOM 807 C C . LEU A 1 103 ? 17.935 28.588 4.712 1.00 40.62 101 LEU A C 1
ATOM 808 O O . LEU A 1 103 ? 17.685 29.772 5.019 1.00 40.83 101 LEU A O 1
ATOM 813 N N . ALA A 1 104 ? 18.682 28.263 3.663 1.00 39.12 102 ALA A N 1
ATOM 814 C CA . ALA A 1 104 ? 19.248 29.326 2.793 1.00 39.72 102 ALA A CA 1
ATOM 815 C C . ALA A 1 104 ? 18.220 29.915 1.827 1.00 40.21 102 ALA A C 1
ATOM 816 O O . ALA A 1 104 ? 18.496 30.949 1.182 1.00 40.03 102 ALA A O 1
ATOM 818 N N . THR A 1 105 ? 17.067 29.248 1.709 1.00 40.19 103 THR A N 1
ATOM 819 C CA . THR A 1 105 ? 16.035 29.620 0.725 1.00 41.91 103 THR A CA 1
ATOM 820 C C . THR A 1 105 ? 14.642 29.903 1.326 1.00 42.11 103 THR A C 1
ATOM 821 O O . THR A 1 105 ? 13.643 29.906 0.610 1.00 42.27 103 THR A O 1
ATOM 825 N N . GLU A 1 106 ? 14.596 30.152 2.634 1.00 42.62 104 GLU A N 1
ATOM 826 C CA . GLU A 1 106 ? 13.406 30.637 3.322 1.00 42.89 104 GLU A CA 1
ATOM 827 C C . GLU A 1 106 ? 13.760 31.922 4.089 1.00 42.55 104 GLU A C 1
ATOM 828 O O . GLU A 1 106 ? 14.789 31.999 4.770 1.00 41.30 104 GLU A O 1
ATOM 834 N N . THR A 1 107 ? 12.926 32.936 3.917 1.00 41.86 105 THR A N 1
ATOM 835 C CA . THR A 1 107 ? 13.052 34.245 4.598 1.00 42.21 105 THR A CA 1
ATOM 836 C C . THR A 1 107 ? 13.260 34.113 6.122 1.00 41.62 105 THR A C 1
ATOM 837 O O . THR A 1 107 ? 12.538 33.403 6.784 1.00 41.64 105 THR A O 1
ATOM 841 N N . VAL A 1 108 ? 14.258 34.805 6.668 1.00 41.67 106 VAL A N 1
ATOM 842 C CA . VAL A 1 108 ? 14.523 34.777 8.112 1.00 41.62 106 VAL A CA 1
ATOM 843 C C . VAL A 1 108 ? 13.551 35.665 8.897 1.00 42.81 106 VAL A C 1
ATOM 844 O O . VAL A 1 108 ? 13.485 36.880 8.659 1.00 42.38 106 VAL A O 1
ATOM 848 N N . ARG A 1 109 ? 12.827 35.063 9.840 1.00 43.44 107 ARG A N 1
ATOM 849 C CA . ARG A 1 109 ? 11.963 35.801 10.791 1.00 45.46 107 ARG A CA 1
ATOM 850 C C . ARG A 1 109 ? 12.193 35.405 12.250 1.00 45.40 107 ARG A C 1
ATOM 851 O O . ARG A 1 109 ? 11.705 36.069 13.164 1.00 46.89 107 ARG A O 1
ATOM 859 N N . ASP A 1 110 ? 12.913 34.310 12.472 1.00 45.42 108 ASP A N 1
ATOM 860 C CA . ASP A 1 110 ? 13.237 33.860 13.827 1.00 45.86 108 ASP A CA 1
ATOM 861 C C . ASP A 1 110 ? 13.898 35.022 14.604 1.00 46.08 108 ASP A C 1
ATOM 862 O O . ASP A 1 110 ? 14.910 35.551 14.145 1.00 44.99 108 ASP A O 1
ATOM 867 N N . PRO A 1 111 ? 13.299 35.422 15.766 1.00 46.12 109 PRO A N 1
ATOM 868 C CA . PRO A 1 111 ? 13.806 36.497 16.617 1.00 46.40 109 PRO A CA 1
ATOM 869 C C . PRO A 1 111 ? 15.274 36.289 16.999 1.00 45.87 109 PRO A C 1
ATOM 870 O O . PRO A 1 111 ? 16.069 37.217 16.876 1.00 46.25 109 PRO A O 1
ATOM 874 N N . GLY A 1 112 ? 15.633 35.082 17.426 1.00 46.39 110 GLY A N 1
ATOM 875 C CA . GLY A 1 112 ? 17.053 34.756 17.757 1.00 45.74 110 GLY A CA 1
ATOM 876 C C . 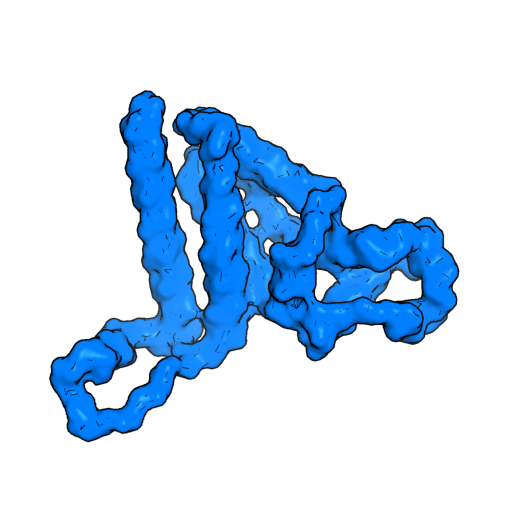GLY A 1 112 ? 18.019 35.043 16.611 1.00 45.73 110 GLY A C 1
ATOM 877 O O . GLY A 1 112 ? 19.071 35.657 16.817 1.00 45.44 110 GLY A O 1
ATOM 878 N N . SER A 1 113 ? 17.667 34.611 15.389 1.00 45.59 111 SER A N 1
ATOM 879 C CA . SER A 1 113 ? 18.450 34.922 14.175 1.00 44.56 111 SER A CA 1
ATOM 880 C C . SER A 1 113 ? 18.517 36.402 13.831 1.00 44.67 111 SER A C 1
ATOM 881 O O . SER A 1 113 ? 19.581 36.905 13.467 1.00 44.24 111 SER A O 1
ATOM 884 N N . LEU A 1 114 ? 17.368 37.082 13.883 1.00 44.03 112 LEU A N 1
ATOM 885 C CA . LEU A 1 114 ? 17.306 38.509 13.647 1.00 44.18 112 LEU A CA 1
ATOM 886 C C . LEU A 1 114 ? 18.229 39.265 14.602 1.00 44.44 112 LEU A C 1
ATOM 887 O O . LEU A 1 114 ? 18.895 40.240 14.193 1.00 44.45 112 LEU A O 1
ATOM 892 N N . SER A 1 115 ? 18.261 38.828 15.861 1.00 44.48 113 SER A N 1
ATOM 893 C CA . SER A 1 115 ? 19.217 39.391 16.824 1.00 45.29 113 SER A CA 1
ATOM 894 C C . SER A 1 115 ? 20.694 39.310 16.381 1.00 45.02 113 SER A C 1
ATOM 895 O O . SER A 1 115 ? 21.459 40.279 16.549 1.00 45.89 113 SER A O 1
ATOM 898 N N . VAL A 1 116 ? 21.099 38.165 15.830 1.00 44.90 114 VAL A N 1
ATOM 899 C CA . VAL A 1 116 ? 22.471 37.968 15.329 1.00 43.69 114 VAL A CA 1
ATOM 900 C C . VAL A 1 116 ? 22.728 38.953 14.204 1.00 43.72 114 VAL A C 1
ATOM 901 O O . VAL A 1 116 ? 23.803 39.613 14.181 1.00 43.26 114 VAL A O 1
ATOM 905 N N . TYR A 1 117 ? 21.738 39.092 13.297 1.00 42.77 115 TYR A N 1
ATOM 906 C CA . TYR A 1 117 ? 21.822 40.077 12.208 1.00 42.71 115 TYR A CA 1
ATOM 907 C C . TYR A 1 117 ? 21.950 41.512 12.722 1.00 41.48 115 TYR A C 1
ATOM 908 O O . TYR A 1 117 ? 22.766 42.265 12.185 1.00 41.86 115 TYR A O 1
ATOM 917 N N A HIS A 1 118 ? 21.129 41.856 13.721 0.50 41.07 116 HIS A N 1
ATOM 918 N N B HIS A 1 118 ? 21.161 41.893 13.728 0.50 41.31 116 HIS A N 1
ATOM 919 C CA A HIS A 1 118 ? 21.176 43.149 14.419 0.50 41.07 116 HIS A CA 1
ATOM 920 C CA B HIS A 1 118 ? 21.276 43.241 14.307 0.50 41.51 116 HIS A CA 1
ATOM 921 C C A HIS A 1 118 ? 22.612 43.436 14.888 0.50 40.96 116 HIS A C 1
ATOM 922 C C B HIS A 1 118 ? 22.691 43.452 14.845 0.50 41.19 116 HIS A C 1
ATOM 923 O O A HIS A 1 118 ? 23.170 44.501 14.609 0.50 40.70 116 HIS A O 1
ATOM 924 O O B HIS A 1 118 ? 23.322 44.478 14.557 0.50 40.79 116 HIS A O 1
ATOM 937 N N . SER A 1 119 ? 23.218 42.458 15.565 1.00 40.30 117 SER A N 1
ATOM 938 C CA . SER A 1 119 ? 24.596 42.575 16.074 1.00 40.23 117 SER A CA 1
ATOM 939 C C . SER A 1 119 ? 25.651 42.735 15.003 1.00 39.42 117 SER A C 1
ATOM 940 O O . SER A 1 119 ? 26.533 43.557 15.166 1.00 40.80 117 SER A O 1
ATOM 943 N N . ALA A 1 120 ? 25.604 41.917 13.945 1.00 39.59 118 ALA A N 1
ATOM 944 C CA . ALA A 1 120 ? 26.580 42.009 12.854 1.00 39.29 118 ALA A CA 1
ATOM 945 C C . ALA A 1 120 ? 26.416 43.362 12.126 1.00 39.13 118 ALA A C 1
ATOM 946 O O . ALA A 1 120 ? 27.391 44.014 11.809 1.00 39.41 118 ALA A O 1
ATOM 948 N N . ALA A 1 121 ? 25.181 43.758 11.867 1.00 38.68 119 ALA A N 1
ATOM 949 C CA . ALA A 1 121 ? 24.898 45.061 11.209 1.00 39.40 119 ALA A CA 1
ATOM 950 C C . ALA A 1 121 ? 25.479 46.211 12.052 1.00 38.80 119 ALA A C 1
ATOM 951 O O . ALA A 1 121 ? 26.218 47.056 11.523 1.00 40.70 119 ALA A O 1
ATOM 953 N N . ALA A 1 122 ? 25.200 46.222 13.361 1.00 39.90 120 ALA A N 1
ATOM 954 C CA . ALA A 1 122 ? 25.734 47.286 14.234 1.00 39.80 120 ALA A CA 1
ATOM 955 C C . ALA A 1 122 ? 27.275 47.235 14.297 1.00 40.22 120 ALA A C 1
ATOM 956 O O . ALA A 1 122 ? 27.968 48.270 14.310 1.00 39.76 120 ALA A O 1
ATOM 958 N N . GLY A 1 123 ? 27.820 46.029 14.316 1.00 39.88 121 GLY A N 1
ATOM 959 C CA . GLY A 1 123 ? 29.285 45.895 14.361 1.00 39.55 121 GLY A CA 1
ATOM 960 C C . GLY A 1 123 ? 29.918 46.457 13.094 1.00 40.01 121 GLY A C 1
ATOM 961 O O . GLY A 1 123 ? 30.911 47.193 13.158 1.00 40.25 121 GLY A O 1
ATOM 962 N N . LEU A 1 124 ? 29.319 46.165 11.952 1.00 39.22 122 LEU A N 1
ATOM 963 C CA . LEU A 1 124 ? 29.899 46.616 10.699 1.00 41.31 122 LEU A CA 1
ATOM 964 C C . LEU A 1 124 ? 29.701 48.132 10.472 1.00 41.35 122 LEU A C 1
ATOM 965 O O . LEU A 1 124 ? 30.566 48.800 9.927 1.00 41.20 122 LEU A O 1
ATOM 970 N N . ARG A 1 125 ? 28.575 48.651 10.914 1.00 42.44 123 ARG A N 1
ATOM 971 C CA . ARG A 1 125 ? 28.337 50.103 10.906 1.00 44.24 123 ARG A CA 1
ATOM 972 C C . ARG A 1 125 ? 29.381 50.800 11.773 1.00 44.65 123 ARG A C 1
ATOM 973 O O . ARG A 1 125 ? 29.945 51.819 11.384 1.00 44.99 123 ARG A O 1
ATOM 981 N N . GLY A 1 126 ? 29.645 50.219 12.941 1.00 43.89 124 GLY A N 1
A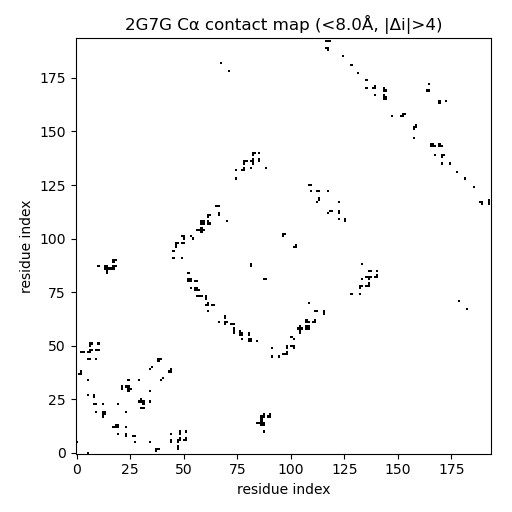TOM 982 C CA . GLY A 1 126 ? 30.606 50.753 13.889 1.00 44.55 124 GLY A CA 1
ATOM 983 C C . GLY A 1 126 ? 32.004 50.817 13.332 1.00 45.23 124 GLY A C 1
ATOM 984 O O . GLY A 1 126 ? 32.792 51.706 13.687 1.00 44.65 124 GLY A O 1
ATOM 985 N N . ALA A 1 127 ? 32.300 49.883 12.435 1.00 45.37 125 ALA A N 1
ATOM 986 C CA . ALA A 1 127 ? 33.585 49.797 11.779 1.00 45.61 125 ALA A CA 1
ATOM 987 C C . ALA A 1 127 ? 33.723 50.837 10.656 1.00 46.25 125 ALA A C 1
ATOM 988 O O . ALA A 1 127 ? 34.828 51.198 10.298 1.00 47.17 125 ALA A O 1
ATOM 990 N N . GLY A 1 128 ? 32.609 51.303 10.095 1.00 47.23 126 GLY A N 1
ATOM 991 C CA . GLY A 1 128 ? 32.671 52.308 9.021 1.00 47.67 126 GLY A CA 1
ATOM 992 C C . GLY A 1 128 ? 32.158 51.842 7.683 1.00 47.78 126 GLY A C 1
ATOM 993 O O . GLY A 1 128 ? 32.267 52.573 6.684 1.00 48.95 126 GLY A O 1
ATOM 994 N N . PHE A 1 129 ? 31.617 50.629 7.628 1.00 47.20 127 PHE A N 1
ATOM 995 C CA . PHE A 1 129 ? 31.013 50.135 6.401 1.00 47.43 127 PHE A CA 1
ATOM 996 C C . PHE A 1 129 ? 29.762 50.977 6.150 1.00 48.23 127 PHE A C 1
ATOM 997 O O . PHE A 1 129 ? 28.948 51.168 7.058 1.00 49.02 127 PHE A O 1
ATOM 1005 N N . PRO A 1 130 ? 29.597 51.501 4.928 1.00 49.38 128 PRO A N 1
ATOM 1006 C CA . PRO A 1 130 ? 28.409 52.343 4.711 1.00 49.82 128 PRO A CA 1
ATOM 1007 C C . PRO A 1 130 ? 27.136 51.494 4.692 1.00 49.88 128 PRO A C 1
ATOM 1008 O O . PRO A 1 130 ? 27.188 50.316 4.352 1.00 49.22 128 PRO A O 1
ATOM 1012 N N . ASP A 1 131 ? 26.004 52.097 5.046 1.00 50.27 129 ASP A N 1
ATOM 1013 C CA . ASP A 1 131 ? 24.739 51.355 5.222 1.00 50.38 129 ASP A CA 1
ATOM 1014 C C . ASP A 1 131 ? 24.335 50.559 4.010 1.00 49.86 129 ASP A C 1
ATOM 1015 O O . ASP A 1 131 ? 23.847 49.427 4.133 1.00 48.71 129 ASP A O 1
ATOM 1020 N N . ASP A 1 132 ? 24.560 51.133 2.828 1.00 49.54 130 ASP A N 1
ATOM 1021 C CA . ASP A 1 132 ? 24.147 50.483 1.584 1.00 50.79 130 ASP A CA 1
ATOM 1022 C C . ASP A 1 132 ? 25.024 49.281 1.222 1.00 50.02 130 ASP A C 1
ATOM 1023 O O . ASP A 1 132 ? 24.733 48.584 0.256 1.00 51.14 130 ASP A O 1
ATOM 1028 N N . HIS A 1 133 ? 26.079 49.041 2.007 1.00 49.33 131 HIS A N 1
ATOM 1029 C CA . HIS A 1 133 ? 26.974 47.876 1.801 1.00 48.70 131 HIS A CA 1
ATOM 1030 C C . HIS A 1 133 ? 26.804 46.746 2.865 1.00 46.97 131 HIS A C 1
ATOM 1031 O O . HIS A 1 133 ? 27.173 45.595 2.623 1.00 46.84 131 HIS A O 1
ATOM 1038 N N . ILE A 1 134 ? 26.215 47.081 4.011 1.00 44.51 132 ILE A N 1
ATOM 1039 C CA . ILE A 1 134 ? 26.200 46.171 5.183 1.00 43.48 132 ILE A CA 1
ATOM 1040 C C . ILE A 1 134 ? 25.519 44.847 4.900 1.00 43.54 132 ILE A C 1
ATOM 1041 O O . ILE A 1 134 ? 26.102 43.798 5.157 1.00 41.81 132 ILE A O 1
ATOM 1054 N N . ALA A 1 136 ? 25.045 43.247 2.077 1.00 43.06 134 ALA A N 1
ATOM 1055 C CA . ALA A 1 136 ? 25.829 42.481 1.072 1.00 42.67 134 ALA A CA 1
ATOM 1056 C C . ALA A 1 136 ? 27.080 41.860 1.678 1.00 42.28 134 ALA A C 1
ATOM 1057 O O . ALA A 1 136 ? 27.431 40.720 1.327 1.00 42.92 134 ALA A O 1
ATOM 1059 N N . VAL A 1 137 ? 27.756 42.613 2.564 1.00 41.59 135 VAL A N 1
ATOM 1060 C CA . VAL A 1 137 ? 28.909 42.112 3.318 1.00 41.22 135 VAL A CA 1
ATOM 1061 C C . VAL A 1 137 ? 28.496 40.859 4.115 1.00 40.90 135 VAL A C 1
ATOM 1062 O O . VAL A 1 137 ? 29.151 39.810 4.018 1.00 40.40 135 VAL A O 1
ATOM 1066 N N . ILE A 1 138 ? 27.410 40.969 4.875 1.00 40.35 136 ILE A N 1
ATOM 1067 C CA . ILE A 1 138 ? 26.921 39.858 5.690 1.00 41.04 136 ILE A CA 1
ATOM 1068 C C . ILE A 1 138 ? 26.503 38.684 4.806 1.00 40.06 136 ILE A C 1
ATOM 1069 O O . ILE A 1 138 ? 26.840 37.551 5.087 1.00 40.02 136 ILE A O 1
ATOM 1074 N N . THR A 1 139 ? 25.774 38.960 3.728 1.00 40.06 137 THR A N 1
ATOM 1075 C CA . THR A 1 139 ? 25.327 37.898 2.827 1.00 40.38 137 THR A CA 1
ATOM 1076 C C . THR A 1 139 ? 26.515 37.269 2.084 1.00 39.27 137 THR A C 1
ATOM 1077 O O . THR A 1 139 ? 26.550 36.048 1.917 1.00 38.48 137 THR A O 1
ATOM 1081 N N . ALA A 1 140 ? 27.498 38.079 1.696 1.00 38.37 138 ALA A N 1
ATOM 1082 C CA . ALA A 1 140 ? 28.675 37.506 1.006 1.00 39.28 138 ALA A CA 1
ATOM 1083 C C . ALA A 1 140 ? 29.327 36.490 1.921 1.00 38.89 138 ALA A C 1
ATOM 1084 O O . ALA A 1 140 ? 29.625 35.376 1.478 1.00 39.35 138 ALA A O 1
ATOM 1086 N N . ALA A 1 141 ? 29.541 36.890 3.189 1.00 38.65 139 ALA A N 1
ATOM 1087 C CA . ALA A 1 141 ? 30.121 36.020 4.215 1.00 38.08 139 ALA A CA 1
ATOM 1088 C C . ALA A 1 141 ? 29.275 34.754 4.403 1.00 38.49 139 ALA A C 1
ATOM 1089 O O . ALA A 1 141 ? 29.816 33.647 4.379 1.00 38.15 139 ALA A O 1
ATOM 1091 N N . GLU A 1 142 ? 27.960 34.899 4.566 1.00 37.67 140 GLU A N 1
ATOM 1092 C CA . GLU A 1 142 ? 27.104 33.716 4.701 1.00 39.64 140 GLU A CA 1
ATOM 1093 C C . GLU A 1 142 ? 27.163 32.756 3.506 1.00 39.91 140 GLU A C 1
ATOM 1094 O O . GLU A 1 142 ? 27.179 31.541 3.735 1.00 40.62 140 GLU A O 1
ATOM 1100 N N . ASN A 1 143 ? 27.206 33.289 2.264 1.00 38.58 141 ASN A N 1
ATOM 1101 C CA . ASN A 1 143 ? 27.358 32.455 1.070 1.00 38.61 141 ASN A CA 1
ATOM 1102 C C . ASN A 1 143 ? 28.588 31.552 1.248 1.00 38.97 141 ASN A C 1
ATOM 1103 O O . ASN A 1 143 ? 28.521 30.336 1.051 1.00 38.46 141 ASN A O 1
ATOM 1108 N N . PHE A 1 144 ? 29.723 32.166 1.574 1.00 38.24 142 PHE A N 1
ATOM 1109 C CA . PHE A 1 144 ? 30.968 31.398 1.767 1.00 38.30 142 PHE A CA 1
ATOM 1110 C C . PHE A 1 144 ? 30.822 30.356 2.880 1.00 37.93 142 PHE A C 1
ATOM 1111 O O . PHE A 1 144 ? 31.293 29.212 2.758 1.00 37.17 142 PHE A O 1
ATOM 1119 N N . LEU A 1 145 ? 30.203 30.768 3.980 1.00 36.83 143 LEU A N 1
ATOM 1120 C CA . LEU A 1 145 ? 30.116 29.924 5.165 1.00 37.83 143 LEU A CA 1
ATOM 1121 C C . LEU A 1 145 ? 29.187 28.734 4.980 1.00 38.28 143 LEU A C 1
ATOM 1122 O O . LEU A 1 145 ? 29.440 27.679 5.568 1.00 38.09 143 LEU A O 1
ATOM 1127 N N . LEU A 1 146 ? 28.100 28.909 4.222 1.00 37.58 144 LEU A N 1
ATOM 1128 C CA . LEU A 1 146 ? 27.239 27.753 3.929 1.00 38.44 144 LEU A CA 1
ATOM 1129 C C . LEU A 1 146 ? 27.982 26.748 3.054 1.00 38.29 144 LEU A C 1
ATOM 1130 O O . LEU A 1 146 ? 27.899 25.534 3.276 1.00 39.03 144 LEU A O 1
ATOM 1135 N N . GLY A 1 147 ? 28.703 27.259 2.061 1.00 37.59 145 GLY A N 1
ATOM 1136 C CA . GLY A 1 147 ? 29.568 26.419 1.241 1.00 37.30 145 GLY A CA 1
ATOM 1137 C C . GLY A 1 147 ? 30.625 25.698 2.070 1.00 37.17 145 GLY A C 1
ATOM 1138 O O . GLY A 1 147 ? 30.907 24.510 1.845 1.00 37.51 145 GLY A O 1
ATOM 1139 N N . ALA A 1 148 ? 31.218 26.390 3.042 1.00 36.94 146 ALA A N 1
ATOM 1140 C CA . ALA A 1 148 ? 32.302 25.770 3.833 1.00 38.42 146 ALA A CA 1
ATOM 1141 C C . ALA A 1 148 ? 31.686 24.713 4.746 1.00 38.92 146 ALA A C 1
ATOM 1142 O O . ALA A 1 148 ? 32.327 23.728 5.071 1.00 40.11 146 ALA A O 1
ATOM 1144 N N . ALA A 1 149 ? 30.442 24.938 5.183 1.00 38.78 147 ALA A N 1
ATOM 1145 C CA . ALA A 1 149 ? 29.742 23.959 6.017 1.00 39.43 147 ALA A CA 1
ATOM 1146 C C . ALA A 1 149 ? 29.514 22.642 5.259 1.00 39.60 147 ALA A C 1
ATOM 1147 O O . ALA A 1 149 ? 29.762 21.535 5.799 1.00 39.45 147 ALA A O 1
ATOM 1149 N N . LEU A 1 150 ? 29.079 22.752 4.009 1.00 38.95 148 LEU A N 1
ATOM 1150 C CA . LEU A 1 150 ? 29.004 21.595 3.119 1.00 39.46 148 LEU A CA 1
ATOM 1151 C C . LEU A 1 150 ? 30.373 20.919 2.962 1.00 39.62 148 LEU A C 1
ATOM 1152 O O . LEU A 1 150 ? 30.474 19.703 3.102 1.00 39.16 148 LEU A O 1
ATOM 1157 N N . ASP A 1 151 ? 31.427 21.697 2.693 1.00 39.98 149 ASP A N 1
ATOM 1158 C CA . ASP A 1 151 ? 32.753 21.113 2.518 1.00 40.93 149 ASP A CA 1
ATOM 1159 C C . ASP A 1 151 ? 33.290 20.388 3.767 1.00 41.13 149 ASP A C 1
ATOM 1160 O O . ASP A 1 151 ? 34.083 19.462 3.654 1.00 41.07 149 ASP A O 1
ATOM 1165 N N . ALA A 1 152 ? 32.869 20.817 4.948 1.00 41.69 150 ALA A N 1
ATOM 1166 C CA . ALA A 1 152 ? 33.301 20.178 6.193 1.00 42.29 150 ALA A CA 1
ATOM 1167 C C . ALA A 1 152 ? 32.570 18.843 6.362 1.00 43.26 150 ALA A C 1
ATOM 1168 O O . ALA A 1 152 ? 33.070 17.926 7.018 1.00 42.46 150 ALA A O 1
ATOM 1170 N N . ALA A 1 153 ? 31.371 18.745 5.797 1.00 42.84 151 ALA A N 1
ATOM 1171 C CA . ALA A 1 153 ? 30.638 17.479 5.797 1.00 43.48 151 ALA A CA 1
ATOM 1172 C C . ALA A 1 153 ? 31.040 16.591 4.612 1.00 43.55 151 ALA A C 1
ATOM 1173 O O . ALA A 1 153 ? 30.629 15.449 4.527 1.00 44.49 151 ALA A O 1
ATOM 1175 N N . ALA A 1 154 ? 31.849 17.099 3.697 1.00 42.40 152 ALA A N 1
ATOM 1176 C CA . ALA A 1 154 ? 32.236 16.316 2.527 1.00 42.10 152 ALA A CA 1
ATOM 1177 C C . ALA A 1 154 ? 33.362 15.340 2.858 1.00 42.91 152 ALA A C 1
ATOM 1178 O O . ALA A 1 154 ? 34.021 15.505 3.877 1.00 40.69 152 ALA A O 1
ATOM 1180 N N . PRO A 1 155 ? 33.589 14.328 1.986 1.00 43.65 153 PRO A N 1
ATOM 1181 C CA . PRO A 1 155 ? 34.751 13.432 2.100 1.00 44.16 153 PRO A CA 1
ATOM 1182 C C . PRO A 1 155 ? 36.046 14.211 2.162 1.00 43.95 153 PRO A C 1
ATOM 1183 O O . PRO A 1 155 ? 36.145 15.296 1.608 1.00 43.42 153 PRO A O 1
ATOM 1187 N N . GLU A 1 156 ? 37.049 13.638 2.805 1.00 43.62 154 GLU A N 1
ATOM 1188 C CA . GLU A 1 156 ? 38.346 14.294 2.954 1.00 44.52 154 GLU A CA 1
ATOM 1189 C C . GLU A 1 156 ? 39.099 14.351 1.632 1.00 43.09 154 GLU A C 1
ATOM 1190 O O . GLU A 1 156 ? 39.927 15.226 1.423 1.00 41.10 154 GLU A O 1
ATOM 1196 N N . VAL A 1 157 ? 38.817 13.407 0.742 1.00 42.40 155 VAL A N 1
ATOM 1197 C CA . VAL A 1 157 ? 39.337 13.493 -0.629 1.00 43.76 155 VAL A CA 1
ATOM 1198 C C . VAL A 1 157 ? 38.148 13.863 -1.511 1.00 43.79 155 VAL A C 1
ATOM 1199 O O . VAL A 1 157 ? 37.200 13.105 -1.627 1.00 43.24 155 VAL A O 1
ATOM 1211 N N . ILE A 1 159 ? 38.544 15.369 -4.759 1.00 49.84 157 ILE A N 1
ATOM 1212 C CA . ILE A 1 159 ? 38.923 15.315 -6.150 1.00 52.24 157 ILE A CA 1
ATOM 1213 C C . ILE A 1 159 ? 39.839 14.133 -6.305 1.00 53.57 157 ILE A C 1
ATOM 1214 O O . ILE A 1 159 ? 40.871 14.047 -5.639 1.00 52.80 157 ILE A O 1
ATOM 1219 N N . GLU A 1 160 ? 39.438 13.212 -7.176 1.00 55.92 158 GLU A N 1
ATOM 1220 C CA . GLU A 1 160 ? 40.285 12.073 -7.510 1.00 59.25 158 GLU A CA 1
ATOM 1221 C C . GLU A 1 160 ? 40.577 12.119 -8.995 1.00 59.65 158 GLU A C 1
ATOM 1222 O O . GLU A 1 160 ? 39.669 11.961 -9.808 1.00 60.45 158 GLU A O 1
ATOM 1228 N N . ALA A 1 161 ? 41.836 12.362 -9.349 1.00 60.61 159 ALA A N 1
ATOM 1229 C CA . ALA A 1 161 ? 42.230 12.434 -10.760 1.00 61.50 159 ALA A CA 1
ATOM 1230 C C . ALA A 1 161 ? 42.951 11.162 -11.213 1.00 61.77 159 ALA A C 1
ATOM 1231 O O . ALA A 1 161 ? 43.776 10.610 -10.472 1.00 62.25 159 ALA A O 1
ATOM 1233 N N . ASP A 1 162 ? 42.624 10.700 -12.417 0.40 62.05 160 ASP A N 1
ATOM 1234 C CA . ASP A 1 162 ? 43.287 9.534 -12.996 0.40 62.58 160 ASP A CA 1
ATOM 1235 C C . ASP A 1 162 ? 44.172 9.969 -14.158 0.40 62.56 160 ASP A C 1
ATOM 1236 O O . ASP A 1 162 ? 43.719 10.059 -15.298 0.40 62.59 160 ASP A O 1
ATOM 1241 N N . SER A 1 163 ? 45.435 10.249 -13.855 0.60 62.83 161 SER A N 1
ATOM 1242 C CA . SER A 1 163 ? 46.386 10.746 -14.853 0.60 62.86 161 SER A CA 1
ATOM 1243 C C . SER A 1 163 ? 47.653 9.899 -14.909 0.60 62.94 161 SER A C 1
ATOM 1244 O O . SER A 1 163 ? 47.964 9.170 -13.974 0.60 63.09 161 SER A O 1
ATOM 1247 N N . THR A 1 164 ? 48.389 9.997 -16.008 0.40 63.09 162 THR A N 1
ATOM 1248 C CA . THR A 1 164 ? 49.716 9.384 -16.065 0.40 63.19 162 THR A CA 1
ATOM 1249 C C . THR A 1 164 ? 50.791 10.460 -15.889 0.40 63.17 162 THR A C 1
ATOM 1250 O O . THR A 1 164 ? 51.975 10.155 -15.713 0.40 63.09 162 THR A O 1
ATOM 1254 N N . THR A 1 165 ? 50.355 11.718 -15.933 1.00 63.07 163 THR A N 1
ATOM 1255 C CA . THR A 1 165 ? 51.240 12.873 -15.760 1.00 62.97 163 THR A CA 1
ATOM 1256 C C . THR A 1 165 ? 51.529 13.178 -14.278 1.00 62.98 163 THR A C 1
ATOM 1257 O O . THR A 1 165 ? 50.676 12.986 -13.402 1.00 63.67 163 THR A O 1
ATOM 1261 N N . THR A 1 166 ? 52.736 13.670 -14.024 1.00 62.23 164 THR A N 1
ATOM 1262 C CA . THR A 1 166 ? 53.283 13.798 -12.684 1.00 61.22 164 THR A CA 1
ATOM 1263 C C . THR A 1 166 ? 53.610 15.259 -12.388 1.00 60.16 164 THR A C 1
ATOM 1264 O O . THR A 1 166 ? 53.647 15.673 -11.219 1.00 60.53 164 THR A O 1
ATOM 1268 N N . ASP A 1 167 ? 53.856 16.031 -13.447 1.00 58.31 165 ASP A N 1
ATOM 1269 C CA . ASP A 1 167 ? 54.266 17.434 -13.306 1.00 56.64 165 ASP A CA 1
ATOM 1270 C C . ASP A 1 167 ? 53.169 18.445 -13.674 1.00 54.79 165 ASP A C 1
ATOM 1271 O O . ASP A 1 167 ? 53.422 19.657 -13.601 1.00 55.74 165 ASP A O 1
ATOM 1276 N N . ASP A 1 168 ? 51.964 17.988 -14.053 1.00 51.93 166 ASP A N 1
ATOM 1277 C CA . ASP A 1 168 ? 50.886 18.947 -14.389 1.00 49.20 166 ASP A CA 1
ATOM 1278 C C . ASP A 1 168 ? 50.363 19.654 -13.158 1.00 46.92 166 ASP A C 1
ATOM 1279 O O . ASP A 1 168 ? 50.599 19.225 -12.009 1.00 45.74 166 ASP A O 1
ATOM 1284 N N . ALA A 1 169 ? 49.640 20.741 -13.407 1.00 44.32 167 ALA A N 1
ATOM 1285 C CA . ALA A 1 169 ? 49.330 21.669 -12.344 1.00 43.04 167 ALA A CA 1
ATOM 1286 C C . ALA A 1 169 ? 48.373 21.058 -11.343 1.00 41.75 167 ALA A C 1
ATOM 1287 O O . ALA A 1 169 ? 48.482 21.323 -10.145 1.00 42.09 167 ALA A O 1
ATOM 1289 N N . LEU A 1 170 ? 47.440 20.242 -11.817 1.00 40.24 168 LEU A N 1
ATOM 1290 C CA . LEU A 1 170 ? 46.441 19.668 -10.906 1.00 40.35 168 LEU A CA 1
ATOM 1291 C C . LEU A 1 170 ? 47.080 18.592 -9.993 1.00 40.49 168 LEU A C 1
ATOM 1292 O O . LEU A 1 170 ? 46.968 18.657 -8.771 1.00 39.73 168 LEU A O 1
ATOM 1297 N N . THR A 1 171 ? 47.735 17.618 -10.604 1.00 41.01 169 THR A N 1
ATOM 1298 C CA . THR A 1 171 ? 48.568 16.655 -9.862 1.00 42.39 169 THR A CA 1
ATOM 1299 C C . THR A 1 171 ? 49.429 17.336 -8.801 1.00 42.97 169 THR A C 1
ATOM 1300 O O . THR A 1 171 ? 49.354 16.963 -7.633 1.00 43.74 169 THR A O 1
ATOM 1304 N N . ARG A 1 172 ? 50.233 18.333 -9.188 1.00 44.13 170 ARG A N 1
ATOM 1305 C CA . ARG A 1 172 ? 51.099 19.036 -8.230 1.00 45.18 170 ARG A CA 1
ATOM 1306 C C . ARG A 1 172 ? 50.331 19.721 -7.098 1.00 45.40 170 ARG A C 1
ATOM 1307 O O . ARG A 1 172 ? 50.715 19.631 -5.918 1.00 45.63 170 ARG A O 1
ATOM 1315 N N . ALA A 1 173 ? 49.228 20.389 -7.430 1.00 44.81 171 ALA A N 1
ATOM 1316 C CA . ALA A 1 173 ? 48.457 21.083 -6.411 1.00 44.35 171 ALA A CA 1
ATOM 1317 C C . ALA A 1 173 ? 47.810 20.089 -5.427 1.00 45.13 171 ALA A C 1
ATOM 1318 O O . ALA A 1 173 ? 47.839 20.327 -4.210 1.00 45.13 171 ALA A O 1
ATOM 1320 N N . LEU A 1 174 ? 47.270 18.980 -5.941 1.00 45.48 172 LEU A N 1
ATOM 1321 C CA . LEU A 1 174 ? 46.640 17.959 -5.111 1.00 47.55 172 LEU A CA 1
ATOM 1322 C C . LEU A 1 174 ? 47.645 17.231 -4.208 1.00 49.60 172 LEU A C 1
ATOM 1323 O O . LEU A 1 174 ? 47.267 16.772 -3.126 1.00 50.28 172 LEU A O 1
ATOM 1328 N N . ALA A 1 175 ? 48.904 17.134 -4.647 1.00 50.95 173 ALA A N 1
ATOM 1329 C CA . ALA A 1 175 ? 49.955 16.464 -3.861 1.00 52.65 173 ALA A CA 1
ATOM 1330 C C . ALA A 1 175 ? 50.467 17.368 -2.749 1.00 53.78 173 ALA A C 1
ATOM 1331 O O . ALA A 1 175 ? 50.891 16.882 -1.701 1.00 53.88 173 ALA A O 1
ATOM 1333 N N . ALA A 1 176 ? 50.441 18.678 -2.993 1.00 54.72 174 ALA A N 1
ATOM 1334 C CA . ALA A 1 176 ? 50.983 19.657 -2.051 1.00 55.19 174 ALA A CA 1
ATOM 1335 C C . ALA A 1 176 ? 49.949 20.184 -1.044 1.00 55.98 174 ALA A C 1
ATOM 1336 O O . ALA A 1 176 ? 50.300 20.927 -0.127 1.00 56.63 174 ALA A O 1
ATOM 1338 N N . ALA A 1 177 ? 48.697 19.750 -1.184 1.00 56.75 175 ALA A N 1
ATOM 1339 C CA . ALA A 1 177 ? 47.589 20.153 -0.296 1.00 57.92 175 ALA A CA 1
ATOM 1340 C C . ALA A 1 177 ? 47.433 19.281 0.983 1.00 58.46 175 ALA A C 1
ATOM 1341 O O . ALA A 1 177 ? 47.790 18.094 0.975 1.00 58.21 175 ALA A O 1
ATOM 1343 N N . PRO A 1 178 ? 46.864 19.861 2.074 1.00 59.08 176 PRO A N 1
ATOM 1344 C CA . PRO A 1 178 ? 46.539 19.107 3.314 1.00 58.79 176 PRO A CA 1
ATOM 1345 C C . PRO A 1 178 ? 45.634 17.892 3.076 1.00 58.67 176 PRO A C 1
ATOM 1346 O O . PRO A 1 178 ? 44.798 17.898 2.160 1.00 59.27 176 PRO A O 1
ATOM 1350 N N A ARG A 1 179 ? 45.818 16.867 3.913 0.50 58.63 177 ARG A N 1
ATOM 1351 N N B ARG A 1 179 ? 45.805 16.869 3.901 0.50 58.44 177 ARG A N 1
ATOM 1352 C CA A ARG A 1 179 ? 45.114 15.575 3.836 0.50 58.56 177 ARG A CA 1
ATOM 1353 C CA B ARG A 1 179 ? 45.012 15.657 3.791 0.50 58.10 177 ARG A CA 1
ATOM 1354 C C A ARG A 1 179 ? 44.206 15.423 5.056 0.50 58.01 177 ARG A C 1
ATOM 1355 C C B ARG A 1 179 ? 44.037 15.601 4.957 0.50 57.76 177 ARG A C 1
ATOM 1356 O O A ARG A 1 179 ? 44.449 16.047 6.091 0.50 58.44 177 ARG A O 1
ATOM 1357 O O B ARG A 1 179 ? 44.062 16.461 5.846 0.50 58.03 177 ARG A O 1
ATOM 1372 N N . GLY A 1 180 ? 43.164 14.602 4.936 1.00 57.45 178 GLY A N 1
ATOM 1373 C CA . GLY A 1 180 ? 42.245 14.361 6.040 1.00 56.02 178 GLY A CA 1
ATOM 1374 C C . GLY A 1 180 ? 41.264 15.516 6.231 1.00 54.85 178 GLY A C 1
ATOM 1375 O O . GLY A 1 180 ? 40.859 16.155 5.229 1.00 53.58 178 GLY A O 1
ATOM 1376 N N . PRO A 1 181 ? 40.870 15.777 7.514 1.00 53.17 179 PRO A N 1
ATOM 1377 C CA . PRO A 1 181 ? 40.008 16.915 7.899 1.00 51.85 179 PRO A CA 1
ATOM 1378 C C . PRO A 1 181 ? 40.681 18.251 7.630 1.00 50.03 179 PRO A C 1
ATOM 1379 O O . PRO A 1 181 ? 39.981 19.275 7.513 1.00 50.86 179 PRO A O 1
ATOM 1383 N N A GLU A 1 182 ? 42.013 18.234 7.517 0.50 48.55 180 GLU A N 1
ATOM 1384 N N B GLU A 1 182 ? 42.008 18.247 7.519 0.50 48.68 180 GLU A N 1
ATOM 1385 C CA A GLU A 1 182 ? 42.796 19.444 7.259 0.50 47.28 180 GLU A CA 1
ATOM 1386 C CA B GLU A 1 182 ? 42.749 19.477 7.272 0.50 47.37 180 GLU A CA 1
ATOM 1387 C C A GLU A 1 182 ? 42.476 20.055 5.882 0.50 45.18 180 GLU A C 1
ATOM 1388 C C B GLU A 1 182 ? 42.480 20.062 5.876 0.50 45.31 180 GLU A C 1
ATOM 1389 O O A GLU A 1 182 ? 42.678 21.254 5.691 0.50 44.82 180 GLU A O 1
ATOM 1390 O O B GLU A 1 182 ? 42.729 21.249 5.661 0.50 44.90 180 GLU A O 1
ATOM 1401 N N . ARG A 1 183 ? 42.017 19.236 4.932 1.00 43.32 181 ARG A N 1
ATOM 1402 C CA . ARG A 1 183 ? 41.723 19.732 3.553 1.00 41.67 181 ARG A CA 1
ATOM 1403 C C . ARG A 1 183 ? 40.661 20.830 3.586 1.00 40.41 181 ARG A C 1
ATOM 1404 O O . ARG A 1 183 ? 40.905 21.967 3.178 1.00 40.42 181 ARG A O 1
ATOM 1412 N N . ALA A 1 184 ? 39.485 20.488 4.106 1.00 40.29 182 ALA A N 1
ATOM 1413 C CA . ALA A 1 184 ? 38.416 21.461 4.212 1.00 40.11 182 ALA A CA 1
ATOM 1414 C C . ALA A 1 184 ? 38.805 22.629 5.146 1.00 40.72 182 ALA A C 1
ATOM 1415 O O . ALA A 1 184 ? 38.459 23.773 4.865 1.00 38.26 182 ALA A O 1
ATOM 1417 N N A GLU A 1 185 ? 39.514 22.331 6.244 0.60 41.02 183 GLU A N 1
ATOM 1418 N N B GLU A 1 185 ? 39.535 22.335 6.226 0.40 40.36 183 GLU A N 1
ATOM 1419 C CA A GLU A 1 185 ? 39.976 23.378 7.158 0.60 42.54 183 GLU A CA 1
ATOM 1420 C CA B GLU A 1 185 ? 39.961 23.378 7.157 0.40 40.84 183 GLU A CA 1
ATOM 1421 C C A GLU A 1 185 ? 40.882 24.394 6.472 0.60 41.52 183 GLU A C 1
ATOM 1422 C C B GLU A 1 185 ? 40.903 24.390 6.501 0.40 40.78 183 GLU A C 1
ATOM 1423 O O A GLU A 1 185 ? 40.727 25.594 6.680 0.60 41.78 183 GLU A O 1
ATOM 1424 O O B GLU A 1 185 ? 40.788 25.586 6.756 0.40 40.89 183 GLU A O 1
ATOM 1435 N N . GLN A 1 186 ? 41.825 23.916 5.662 1.00 40.77 184 GLN A N 1
ATOM 1436 C CA . GLN A 1 186 ? 42.723 24.811 4.937 1.00 41.59 184 GLN A CA 1
ATOM 1437 C C . GLN A 1 186 ? 41.969 25.795 4.041 1.00 40.26 184 GLN A C 1
ATOM 1438 O O . GLN A 1 186 ? 42.284 26.995 4.012 1.00 39.69 184 GLN A O 1
ATOM 1444 N N . ALA A 1 187 ? 41.009 25.269 3.288 1.00 39.03 185 ALA A N 1
ATOM 1445 C CA . ALA A 1 187 ? 40.231 26.091 2.343 1.00 38.27 185 ALA A CA 1
ATOM 1446 C C . ALA A 1 187 ? 39.366 27.094 3.125 1.00 38.09 185 ALA A C 1
ATOM 1447 O O . ALA A 1 187 ? 39.204 28.261 2.725 1.00 38.89 185 ALA A O 1
ATOM 1449 N N . PHE A 1 188 ? 38.812 26.645 4.249 1.00 38.26 186 PHE A N 1
ATOM 1450 C CA . PHE A 1 188 ? 37.970 27.507 5.055 1.00 38.04 186 PHE A CA 1
ATOM 1451 C C . PHE A 1 188 ? 38.818 28.684 5.596 1.00 38.50 186 PHE A C 1
ATOM 1452 O O . PHE A 1 188 ? 38.445 29.848 5.445 1.00 37.15 186 PHE A O 1
ATOM 1460 N N . GLU A 1 189 ? 39.965 28.368 6.203 1.00 38.75 187 GLU A N 1
ATOM 1461 C CA . GLU A 1 189 ? 40.863 29.393 6.763 1.00 40.11 187 GLU A CA 1
ATOM 1462 C C . GLU A 1 189 ? 41.405 30.370 5.716 1.00 40.93 187 GLU A C 1
ATOM 1463 O O . GLU A 1 189 ? 41.457 31.579 5.951 1.00 41.74 187 GLU A O 1
ATOM 1469 N N . LEU A 1 190 ? 41.824 29.855 4.563 1.00 40.80 188 LEU A N 1
ATOM 1470 C CA . LEU A 1 190 ? 42.348 30.726 3.522 1.00 40.99 188 LEU A CA 1
ATOM 1471 C C . LEU A 1 190 ? 41.249 31.635 2.969 1.00 40.26 188 LEU A C 1
ATOM 1472 O O . LEU A 1 190 ? 41.475 32.845 2.789 1.00 40.73 188 LEU A O 1
ATOM 1477 N N . GLY A 1 191 ? 40.066 31.066 2.734 1.00 39.34 189 GLY A N 1
ATOM 1478 C CA . GLY A 1 191 ? 38.930 31.837 2.224 1.00 38.82 189 GLY A CA 1
ATOM 1479 C C . GLY A 1 191 ? 38.448 32.884 3.214 1.00 39.18 189 GLY A C 1
ATOM 1480 O O . GLY A 1 191 ? 38.068 34.002 2.816 1.00 38.04 189 GLY A O 1
ATOM 1481 N N . LEU A 1 192 ? 38.433 32.524 4.510 1.00 37.09 190 LEU A N 1
ATOM 1482 C CA . LEU A 1 192 ? 38.075 33.492 5.530 1.00 38.15 190 LEU A CA 1
ATOM 1483 C C . LEU A 1 192 ? 39.062 34.650 5.554 1.00 37.29 190 LEU A C 1
ATOM 1484 O O . LEU A 1 192 ? 38.659 35.806 5.608 1.00 37.77 190 LEU A O 1
ATOM 1489 N N . ALA A 1 193 ? 40.353 34.349 5.508 1.00 38.03 191 ALA A N 1
ATOM 1490 C CA . ALA A 1 193 ? 41.352 35.404 5.540 1.00 38.83 191 ALA A CA 1
ATOM 1491 C C . ALA A 1 193 ? 41.266 36.243 4.282 1.00 39.19 191 ALA A C 1
ATOM 1492 O O . ALA A 1 193 ? 41.441 37.443 4.345 1.00 38.94 191 ALA A O 1
ATOM 1494 N N . ALA A 1 194 ? 40.969 35.627 3.137 1.00 40.05 192 ALA A N 1
ATOM 1495 C CA . ALA A 1 194 ? 40.920 36.385 1.880 1.00 40.14 192 ALA A CA 1
ATOM 1496 C C . ALA A 1 194 ? 39.717 37.356 1.877 1.00 41.15 192 ALA A C 1
ATOM 1497 O O . ALA A 1 194 ? 39.814 38.518 1.482 1.00 41.69 192 ALA A O 1
ATOM 1499 N N . LEU A 1 195 ? 38.598 36.886 2.376 1.00 41.35 193 LEU A N 1
ATOM 1500 C CA . LEU A 1 195 ? 37.398 37.693 2.472 1.00 42.79 193 LEU A CA 1
ATOM 1501 C C . LEU A 1 195 ? 37.599 38.897 3.422 1.00 41.98 193 LEU A C 1
ATOM 1502 O O . LEU A 1 195 ? 37.199 40.029 3.115 1.00 41.16 193 LEU A O 1
ATOM 1507 N N . LEU A 1 196 ? 38.229 38.649 4.573 1.00 41.38 194 LEU A N 1
ATOM 1508 C CA . LEU A 1 196 ? 38.512 39.713 5.532 1.00 41.27 194 LEU A CA 1
ATOM 1509 C C . LEU A 1 196 ? 39.476 40.749 4.941 1.00 40.91 194 LEU A C 1
ATOM 1510 O O . LEU A 1 196 ? 39.321 41.950 5.196 1.00 41.26 194 LEU A O 1
ATOM 1515 N N . ALA A 1 197 ? 40.482 40.292 4.197 1.00 40.93 195 ALA A N 1
ATOM 1516 C CA . ALA A 1 197 ? 41.384 41.199 3.501 1.00 41.44 195 ALA A CA 1
ATOM 1517 C C . ALA A 1 197 ? 40.577 42.030 2.512 1.00 42.65 195 ALA A C 1
ATOM 1518 O O . ALA A 1 197 ? 40.801 43.249 2.401 1.00 42.63 195 ALA A O 1
ATOM 1520 N N . GLY A 1 198 ? 39.636 41.388 1.796 1.00 42.71 196 GLY A N 1
ATOM 1521 C CA . GLY A 1 198 ? 38.814 42.096 0.808 1.00 42.51 196 GLY A CA 1
ATOM 1522 C C . GLY A 1 198 ? 37.943 43.137 1.480 1.00 42.88 196 GLY A C 1
ATOM 1523 O O . GLY A 1 198 ? 37.832 44.285 1.013 1.00 42.33 196 GLY A O 1
ATOM 1524 N N . PHE A 1 199 ? 37.340 42.745 2.601 1.00 42.49 197 PHE A N 1
ATOM 1525 C CA . PHE A 1 199 ? 36.496 43.661 3.368 1.00 43.02 197 PHE A CA 1
ATOM 1526 C C . PHE A 1 199 ? 37.284 44.847 3.977 1.00 43.91 197 PHE A C 1
ATOM 1527 O O . PHE A 1 199 ? 36.750 45.958 4.049 1.00 43.78 197 PHE A O 1
ATOM 1535 N N A HIS A 1 200 ? 38.510 44.587 4.432 0.60 43.62 198 HIS A N 1
ATOM 1536 N N B HIS A 1 200 ? 38.521 44.614 4.422 0.40 44.83 198 HIS A N 1
ATOM 1537 C CA A HIS A 1 200 ? 39.433 45.632 4.875 0.60 45.21 198 HIS A CA 1
ATOM 1538 C CA B HIS A 1 200 ? 39.381 45.714 4.878 0.40 46.89 198 HIS A CA 1
ATOM 1539 C C A HIS A 1 200 ? 39.724 46.630 3.749 0.60 46.68 198 HIS A C 1
ATOM 1540 C C B HIS A 1 200 ? 39.686 46.667 3.727 0.40 47.63 198 HIS A C 1
ATOM 1541 O O A HIS A 1 200 ? 39.817 47.836 3.986 0.60 46.68 198 HIS A O 1
ATOM 1542 O O B HIS A 1 200 ? 39.754 47.882 3.922 0.40 47.54 198 HIS A O 1
ATOM 1555 N N . HIS A 1 201 ? 39.870 46.111 2.534 1.00 47.97 199 HIS A N 1
ATOM 1556 C CA . HIS A 1 201 ? 40.090 46.941 1.328 1.00 51.17 199 HIS A CA 1
ATOM 1557 C C . HIS A 1 201 ? 38.875 47.849 1.054 1.00 51.65 199 HIS A C 1
ATOM 1558 O O . HIS A 1 201 ? 39.027 49.049 0.837 1.00 50.91 199 HIS A O 1
ATOM 1565 N N . LEU A 1 202 ? 37.677 47.263 1.093 1.00 53.35 200 LEU A N 1
ATOM 1566 C CA . LEU A 1 202 ? 36.412 48.007 1.034 1.00 54.34 200 LEU A CA 1
ATOM 1567 C C . LEU A 1 202 ? 36.384 49.195 1.994 1.00 55.43 200 LEU A C 1
ATOM 1568 O O . LEU A 1 202 ? 35.932 50.290 1.634 1.00 54.89 200 LEU A O 1
ATOM 1573 N N . LEU A 1 203 ? 36.894 48.983 3.204 1.00 55.87 201 LEU A N 1
ATOM 1574 C CA . LEU A 1 203 ? 36.892 49.989 4.234 1.00 57.21 201 LEU A CA 1
ATOM 1575 C C . LEU A 1 203 ? 37.917 51.111 3.986 1.00 58.96 201 LEU A C 1
ATOM 1576 O O . LEU A 1 203 ? 37.634 52.264 4.308 1.00 59.05 201 LEU A O 1
ATOM 1581 N N . GLN A 1 204 ? 39.093 50.769 3.446 1.00 60.30 202 GLN A N 1
ATOM 1582 C CA . GLN A 1 204 ? 40.126 51.749 3.067 1.00 63.34 202 GLN A CA 1
ATOM 1583 C C . GLN A 1 204 ? 39.604 52.683 1.968 1.00 64.22 202 GLN A C 1
ATOM 1584 O O . GLN A 1 204 ? 39.821 53.899 2.017 1.00 64.84 202 GLN A O 1
ATOM 1590 N N . GLU A 1 205 ? 38.945 52.095 0.969 1.00 65.10 203 GLU A N 1
ATOM 1591 C CA . GLU A 1 205 ? 38.284 52.829 -0.109 1.00 66.18 203 GLU A CA 1
ATOM 1592 C C . GLU A 1 205 ? 37.227 53.813 0.398 1.00 67.21 203 GLU A C 1
ATOM 1593 O O . GLU A 1 205 ? 36.979 54.839 -0.233 1.00 67.02 203 GLU A O 1
ATOM 1599 N N . CYS A 1 206 ? 36.592 53.487 1.522 1.00 68.35 204 CYS A N 1
ATOM 1600 C CA . CYS A 1 206 ? 35.530 54.336 2.096 1.00 69.72 204 CYS A CA 1
ATOM 1601 C C . CYS A 1 206 ? 36.048 55.467 2.987 1.00 70.13 204 CYS A C 1
ATOM 1602 O O . CYS A 1 206 ? 35.257 56.231 3.550 1.00 70.57 204 CYS A O 1
ATOM 1605 N N . GLY A 1 207 ? 37.369 55.568 3.117 1.00 70.46 205 GLY A N 1
ATOM 1606 C CA . GLY A 1 207 ? 37.989 56.591 3.955 1.00 70.95 205 GLY A CA 1
ATOM 1607 C C . GLY A 1 207 ? 38.260 56.106 5.368 1.00 71.31 205 GLY A C 1
ATOM 1608 O O . GLY A 1 207 ? 37.969 56.811 6.339 1.00 71.83 205 GLY A O 1
#

Organism: Rhodococcus jostii (strain RHA1) (NCBI:txid101510)

Foldseek 3Di:
DALLVLLVLQLVVLLVPLGDDCVSQVSVVHDVVVVCVHANDDLRSLLSVVCVLLVQQDLCLLVVDQLLVSLVSNLVSLLVSCLVRLSNLVVNVPHDHDNPVVVVSLVSNLVSVVVLPQDNVVSVLVVVSVVLSSVLSVVLNDFQAPDDDDPDCPDDVNVVRVPADTDSVRSVVVSVVVSVVSSVVVVVSRVVSD

Sequence (194 aa):
LDRERIAEAALELVDRDGDFRRPDDLARHHLNVQQVSSIYHHAKGRAAVVELVRHRVVRREIDGSAFERLPWDEAFSEWARSYRAAFSRHPTAIRLLATETVRDPGSLSVYHHSAAAGLRGAGFPDDHIAVITAAENFLLGAALDAAAPEVIEADSTTTDDALTRALAAAPRRGPEERAEEQAFELGLAALLAGFHHHLLQECG

CATH classification: 1.10.357.10

Nearest PDB structures (foldseek):
  2g7g-assembly1_A-2  TM=1.001E+00  e=1.037E-26  Rhodococcus jostii RHA1
  2opt-assembly1_A  TM=7.620E-01  e=1.991E-05  Streptomyces coelicolor
  3b6c-assembly1_A  TM=7.571E-01  e=2.421E-05  Streptomyces coelicolor
  2opt-assembly1_B  TM=7.118E-01  e=1.637E-05  Streptomyces coelicolor
  2hxi-assembly1_B  TM=6.944E-01  e=1.162E-05  Streptomyces coelicolor A3(2)